Protein AF-A0ABD3P365-F1 (afdb_monomer_lite)

pLDDT: mean 72.59, std 21.14, range [35.41, 97.5]

Organism: NCBI:txid2934178

Radius of gyration: 30.35 Å; chains: 1; bounding box: 89×96×69 Å

Sequence (278 aa):
MTTRKAGIDSLPRRISLLRRFSFRRSDHDISQLTPITDSVVSESEAPAWAPMRVKPRRSTTHRHSDPDVSERAAKISFRRSDPDLSDNSVSFDQHPTRRHSTGAAETSSRVILDTTVIRAAEERKNAFLGSLPQSLISAHNSRDCVAPLKREEIVLGPKLGEGEFSNVFEIESFELHPDIAQDGSLSDKELKQRLHMKNSEKYRSTGKSRYALKHIKEIYHQENSTEMYAQAAGDLAFEAELLGSLVHPNIIKLRGTSYGGANGFSQGPRLVLLPLYP

Secondary structure (DSSP, 8-state):
--------PPPPPPP------------------PPPPP----------------PPPPP-------------------------------------------SHHHHHHHHHHHHHHHHHHHHHHHHHHHHS-HHHHHHHHTPPPPEEE-GGGEEEEEEEEE-SSEEEEEEEEE---THHHHSS-S-HHHHHHHHHHHHTSB-TTT--B-EEEEEE-TTHHHHS-HHHHHHHHHHHHHHHHHHHH---TTSPPP-EEETTGGGGGTTS--EEEEES--

Foldseek 3Di:
DDDDDDDDDDDDDDDDPPDDDDDDDDDDDPDDDDDDDDDDDDDDDDDDDDDDDDDDDDDDDDDDDDDDDDDDDPPPDDDDDDDDDDDDDDDDDDDDDDDPDPDVVVVVVLVVLLVLLLVLQVVLLVVLLVPDDPVLVVLLVVFQDAAADAPVQWAWDDWPDDDDFKTKTFTLAGNDDVVVVVVVPDDPSNVVLSVVCRVPQADPVPRGGFKMKMKTDQCNPVPDDSVVSSVVSNVVSNVLSVLRSDDDQQDKHFRHWHNVRSSVPSVGMTITMTTPGD

Structure (mmCIF, N/CA/C/O backbone):
data_AF-A0ABD3P365-F1
#
_entry.id   AF-A0ABD3P365-F1
#
loop_
_atom_site.group_PDB
_atom_site.id
_atom_site.type_symbol
_atom_site.label_atom_id
_atom_site.label_alt_id
_atom_site.label_comp_id
_atom_site.label_asym_id
_atom_site.label_entity_id
_atom_site.label_seq_id
_atom_site.pdbx_PDB_ins_code
_atom_site.Cartn_x
_atom_site.Cartn_y
_atom_site.Cartn_z
_atom_site.occupancy
_atom_site.B_iso_or_equiv
_atom_site.auth_seq_id
_atom_site.auth_comp_id
_atom_site.auth_asym_id
_atom_site.auth_atom_id
_atom_site.pdbx_PDB_model_num
ATOM 1 N N . MET A 1 1 ? 20.850 58.561 39.117 1.00 43.28 1 MET A N 1
ATOM 2 C CA . MET A 1 1 ? 20.038 59.472 38.275 1.00 43.28 1 MET A CA 1
ATOM 3 C C . MET A 1 1 ? 20.398 59.129 36.834 1.00 43.28 1 MET A C 1
ATOM 5 O O . MET A 1 1 ? 21.571 59.207 36.534 1.00 43.28 1 MET A O 1
ATOM 9 N N . THR A 1 2 ? 19.572 58.595 35.937 1.00 45.62 2 THR A N 1
ATOM 10 C CA . THR A 1 2 ? 18.119 58.659 35.743 1.00 45.62 2 THR A CA 1
ATOM 11 C C . THR A 1 2 ? 17.706 57.444 34.889 1.00 45.62 2 THR A C 1
ATOM 13 O O . THR A 1 2 ? 18.498 56.911 34.121 1.00 45.62 2 THR A O 1
ATOM 16 N N . THR A 1 3 ? 16.474 56.992 35.088 1.00 56.94 3 THR A N 1
ATOM 17 C CA . THR A 1 3 ? 15.773 55.834 34.510 1.00 56.94 3 THR A CA 1
ATOM 18 C C . THR A 1 3 ? 15.475 55.923 33.006 1.00 56.94 3 THR A C 1
ATOM 20 O O . THR A 1 3 ? 15.365 57.028 32.478 1.00 56.94 3 THR A O 1
ATOM 23 N N . ARG A 1 4 ? 15.216 54.756 32.374 1.00 47.50 4 ARG A N 1
ATOM 24 C CA . ARG A 1 4 ? 14.157 54.418 31.370 1.00 47.50 4 ARG A CA 1
ATOM 25 C C . ARG A 1 4 ? 14.626 53.243 30.492 1.00 47.50 4 ARG A C 1
ATOM 27 O O . ARG A 1 4 ? 15.804 53.160 30.202 1.00 47.50 4 ARG A O 1
ATOM 34 N N . LYS A 1 5 ? 13.797 52.355 29.944 1.00 53.25 5 LYS A N 1
ATOM 35 C CA . LYS A 1 5 ? 12.446 51.820 30.204 1.00 53.25 5 LYS A CA 1
ATOM 36 C C . LYS A 1 5 ? 12.307 50.656 29.199 1.00 53.25 5 LYS A C 1
ATOM 38 O O . LYS A 1 5 ? 12.870 50.723 28.113 1.00 53.25 5 LYS A O 1
ATOM 43 N N . ALA A 1 6 ? 11.571 49.621 29.583 1.00 52.69 6 ALA A N 1
ATOM 44 C CA . ALA A 1 6 ? 11.281 48.425 28.798 1.00 52.69 6 ALA A CA 1
ATOM 45 C C . ALA A 1 6 ? 10.514 48.698 27.485 1.00 52.69 6 ALA A C 1
ATOM 47 O O . ALA A 1 6 ? 9.689 49.610 27.433 1.00 52.69 6 ALA A O 1
ATOM 48 N N . GLY A 1 7 ? 10.731 47.838 26.485 1.00 50.97 7 GLY A N 1
ATOM 49 C CA . GLY A 1 7 ? 9.873 47.651 25.313 1.00 50.97 7 GLY A CA 1
ATOM 50 C C . GLY A 1 7 ? 9.691 46.153 25.069 1.00 50.97 7 GLY A C 1
ATOM 51 O O . GLY A 1 7 ? 10.629 45.472 24.670 1.00 50.97 7 GLY A O 1
ATOM 52 N N . ILE A 1 8 ? 8.509 45.647 25.418 1.00 49.94 8 ILE A N 1
ATOM 53 C CA . ILE A 1 8 ? 8.041 44.277 25.198 1.00 49.94 8 ILE A CA 1
ATOM 54 C C . ILE A 1 8 ? 7.188 44.342 23.935 1.00 49.94 8 ILE A C 1
ATOM 56 O O . ILE A 1 8 ? 6.104 44.920 23.988 1.00 49.94 8 ILE A O 1
ATOM 60 N N . ASP A 1 9 ? 7.661 43.762 22.833 1.00 54.41 9 ASP A N 1
ATOM 61 C CA . ASP A 1 9 ? 6.863 43.649 21.614 1.00 54.41 9 ASP A CA 1
ATOM 62 C C . ASP A 1 9 ? 6.115 42.316 21.567 1.00 54.41 9 ASP A C 1
ATOM 64 O O . ASP A 1 9 ? 6.646 41.219 21.744 1.00 54.41 9 ASP A O 1
ATOM 68 N N . SER A 1 10 ? 4.813 42.487 21.387 1.00 50.22 10 SER A N 1
ATOM 69 C CA . SER A 1 10 ? 3.728 41.527 21.449 1.00 50.22 10 SER A CA 1
ATOM 70 C C . SER A 1 10 ? 3.674 40.598 20.236 1.00 50.22 10 SER A C 1
ATOM 72 O O . SER A 1 10 ? 3.640 41.051 19.094 1.00 50.22 10 SER A O 1
ATOM 74 N N . LEU A 1 11 ? 3.532 39.298 20.496 1.00 50.81 11 LEU A N 1
ATOM 75 C CA . LEU A 1 11 ? 3.161 38.290 19.501 1.00 50.81 11 LEU A CA 1
ATOM 76 C C . LEU A 1 11 ? 1.677 38.423 19.088 1.00 50.81 11 LEU A C 1
ATOM 78 O O . LEU A 1 11 ? 0.823 38.652 19.952 1.00 50.81 11 LEU A O 1
ATOM 82 N N . PRO A 1 12 ? 1.324 38.214 17.804 1.00 58.72 12 PRO A N 1
ATOM 83 C CA . PRO A 1 12 ? -0.064 38.238 17.354 1.00 58.72 12 PRO A CA 1
ATOM 84 C C . PRO A 1 12 ? -0.823 36.959 17.742 1.00 58.72 12 PRO A C 1
ATOM 86 O O . PRO A 1 12 ? -0.417 35.832 17.453 1.00 58.72 12 PRO A O 1
ATOM 89 N N . ARG A 1 13 ? -1.986 37.156 18.375 1.00 45.88 13 ARG A N 1
ATOM 90 C CA . ARG A 1 13 ? -2.974 36.119 18.700 1.00 45.88 13 ARG A CA 1
ATOM 91 C C . ARG A 1 13 ? -3.619 35.588 17.415 1.00 45.88 13 ARG A C 1
ATOM 93 O O . ARG A 1 13 ? -4.315 36.327 16.722 1.00 45.88 13 ARG A O 1
ATOM 100 N N . ARG A 1 14 ? -3.441 34.296 17.118 1.00 47.19 14 ARG A N 1
ATOM 101 C CA . ARG A 1 14 ? -4.235 33.583 16.104 1.00 47.19 14 ARG A CA 1
ATOM 102 C C . ARG A 1 14 ? -5.656 33.359 16.626 1.00 47.19 14 ARG A C 1
ATOM 104 O O . ARG A 1 14 ? -5.858 32.714 17.650 1.00 47.19 14 ARG A O 1
ATOM 111 N N . ILE A 1 15 ? -6.623 33.904 15.896 1.00 44.62 15 ILE A N 1
ATOM 112 C CA . ILE A 1 15 ? -8.061 33.717 16.087 1.00 44.62 15 ILE A CA 1
ATOM 113 C C . ILE A 1 15 ? -8.435 32.313 15.590 1.00 44.62 15 ILE A C 1
ATOM 115 O O . ILE A 1 15 ? -8.268 31.998 14.413 1.00 44.62 15 ILE A O 1
ATOM 119 N N . SER A 1 16 ? -8.935 31.467 16.488 1.00 39.62 16 SER A N 1
ATOM 120 C CA . SER A 1 16 ? -9.516 30.161 16.182 1.00 39.62 16 SER A CA 1
ATOM 121 C C . SER A 1 16 ? -10.984 30.321 15.769 1.00 39.62 16 SER A C 1
ATOM 123 O O . SER A 1 16 ? -11.878 30.484 16.596 1.00 39.62 16 SER A O 1
ATOM 125 N N . LEU A 1 17 ? -11.248 30.259 14.463 1.00 40.81 17 LEU A N 1
ATOM 126 C CA . LEU A 1 17 ? -12.602 30.149 13.914 1.00 40.81 17 LEU A CA 1
ATOM 127 C C . LEU A 1 17 ? -13.081 28.692 14.023 1.00 40.81 17 LEU A C 1
ATOM 129 O O . LEU A 1 17 ? -12.956 27.899 13.093 1.00 40.81 17 LEU A O 1
ATOM 133 N N . LEU A 1 18 ? -13.645 28.334 15.180 1.00 39.59 18 LEU A N 1
ATOM 134 C CA . LEU A 1 18 ? -14.461 27.127 15.329 1.00 39.59 18 LEU A CA 1
ATOM 135 C C . LEU A 1 18 ? -15.798 27.340 14.595 1.00 39.59 18 LEU A C 1
ATOM 137 O O . LEU A 1 18 ? -16.732 27.934 15.137 1.00 39.59 18 LEU A O 1
ATOM 141 N N . ARG A 1 19 ? -15.924 26.834 13.364 1.00 41.12 19 ARG A N 1
ATOM 142 C CA . ARG A 1 19 ? -17.243 26.623 12.748 1.00 41.12 19 ARG A CA 1
ATOM 143 C C . ARG A 1 19 ? -17.868 25.365 13.351 1.00 41.12 19 ARG A C 1
ATOM 145 O O . ARG A 1 19 ? -17.483 24.247 13.021 1.00 41.12 19 ARG A O 1
ATOM 152 N N . ARG A 1 20 ? -18.842 25.559 14.245 1.00 38.75 20 ARG A N 1
ATOM 153 C CA . ARG A 1 20 ? -19.781 24.516 14.680 1.00 38.75 20 ARG A CA 1
ATOM 154 C C . ARG A 1 20 ? -20.630 24.093 13.479 1.00 38.75 20 ARG A C 1
ATOM 156 O O . ARG A 1 20 ? -21.474 24.859 13.024 1.00 38.75 20 ARG A O 1
ATOM 163 N N . PHE A 1 21 ? -20.415 22.881 12.981 1.00 35.41 21 PHE A N 1
ATOM 164 C CA . PHE A 1 21 ? -21.368 22.209 12.102 1.00 35.41 21 PHE A CA 1
ATOM 165 C C . PHE A 1 21 ? -22.493 21.630 12.967 1.00 35.41 21 PHE A C 1
ATOM 167 O O . PHE A 1 21 ? -22.317 20.622 13.647 1.00 35.41 21 PHE A O 1
ATOM 174 N N . SER A 1 22 ? -23.647 22.296 12.970 1.00 36.44 22 SER A N 1
ATOM 175 C CA . SER A 1 22 ? -24.890 21.738 13.498 1.00 36.44 22 SER A CA 1
ATOM 176 C C . SER A 1 22 ? -25.501 20.826 12.439 1.00 36.44 22 SER A C 1
ATOM 178 O O . SER A 1 22 ? -26.033 21.291 11.435 1.00 36.44 22 SER A O 1
ATOM 180 N N . PHE A 1 23 ? -25.409 19.518 12.664 1.00 37.41 23 PHE A N 1
ATOM 181 C CA . PHE A 1 23 ? -26.123 18.515 11.883 1.00 37.41 23 PHE A CA 1
ATOM 182 C C . PHE A 1 23 ? -27.610 18.568 12.273 1.00 37.41 23 PHE A C 1
ATOM 184 O O . PHE A 1 23 ? -27.979 18.193 13.387 1.00 37.41 23 PHE A O 1
ATOM 191 N N . ARG A 1 24 ? -28.460 19.094 11.381 1.00 41.53 24 ARG A N 1
ATOM 192 C CA . ARG A 1 24 ? -29.923 19.002 11.494 1.00 41.53 24 ARG A CA 1
ATOM 193 C C . ARG A 1 24 ? -30.319 17.534 11.324 1.00 41.53 24 ARG A C 1
ATOM 195 O O . ARG A 1 24 ? -30.162 16.985 10.239 1.00 41.53 24 ARG A O 1
ATOM 202 N N . ARG A 1 25 ? -30.844 16.916 12.385 1.00 38.25 25 ARG A N 1
ATOM 203 C CA . ARG A 1 25 ? -31.692 15.726 12.261 1.00 38.25 25 ARG A CA 1
ATOM 204 C C . ARG A 1 25 ? -32.997 16.169 11.607 1.00 38.25 25 ARG A C 1
ATOM 206 O O . ARG A 1 25 ? -33.668 17.056 12.122 1.00 38.25 25 ARG A O 1
ATOM 213 N N . SER A 1 26 ? -33.308 15.600 10.453 1.00 44.81 26 SER A N 1
ATOM 214 C CA . SER A 1 26 ? -34.658 15.589 9.909 1.00 44.81 26 SER A CA 1
ATOM 215 C C . SER A 1 26 ? -35.467 14.573 10.707 1.00 44.81 26 SER A C 1
ATOM 217 O O . SER A 1 26 ? -35.213 13.371 10.630 1.00 44.81 26 SER A O 1
ATOM 219 N N . ASP A 1 27 ? -36.406 15.077 11.500 1.00 40.72 27 ASP A N 1
ATOM 220 C CA . ASP A 1 27 ? -37.460 14.279 12.108 1.00 40.72 27 ASP A CA 1
ATOM 221 C C . ASP A 1 27 ? -38.368 13.774 10.979 1.00 40.72 27 ASP A C 1
ATOM 223 O O . ASP A 1 27 ? -39.061 14.550 10.317 1.00 40.72 27 ASP A O 1
ATOM 227 N N . HIS A 1 28 ? -38.305 12.472 10.703 1.00 44.41 28 HIS A N 1
ATOM 228 C CA . HIS A 1 28 ? -39.339 11.797 9.937 1.00 44.41 28 HIS A CA 1
ATOM 229 C C . HIS A 1 28 ? -40.358 11.209 10.901 1.00 44.41 28 HIS A C 1
ATOM 231 O O . HIS A 1 28 ? -40.075 10.317 11.697 1.00 44.41 28 HIS A O 1
ATOM 237 N N . ASP A 1 29 ? -41.536 11.805 10.791 1.00 43.50 29 ASP A N 1
ATOM 238 C CA . ASP A 1 29 ? -42.812 11.449 11.370 1.00 43.50 29 ASP A CA 1
ATOM 239 C C . ASP A 1 29 ? -43.172 10.005 10.972 1.00 43.50 29 ASP A C 1
ATOM 241 O O . ASP A 1 29 ? -43.495 9.722 9.818 1.00 43.50 29 ASP A O 1
ATOM 245 N N . ILE A 1 30 ? -43.052 9.072 11.921 1.00 44.22 30 ILE A N 1
ATOM 246 C CA . ILE A 1 30 ? -43.603 7.714 11.821 1.00 44.22 30 ILE A CA 1
ATOM 247 C C . ILE A 1 30 ? -44.769 7.657 12.804 1.00 44.22 30 ILE A C 1
ATOM 249 O O . ILE A 1 30 ? -44.682 7.103 13.899 1.00 44.22 30 ILE A O 1
ATOM 253 N N . SER A 1 31 ? -45.868 8.292 12.420 1.00 44.16 31 SER A N 1
ATOM 254 C CA . SER A 1 31 ? -47.190 7.924 12.909 1.00 44.16 31 SER A CA 1
ATOM 255 C C . SER A 1 31 ? -47.744 6.834 11.986 1.00 44.16 31 SER A C 1
ATOM 257 O O . SER A 1 31 ? -47.466 6.848 10.791 1.00 44.16 31 SER A O 1
ATOM 259 N N . GLN A 1 32 ? -48.534 5.910 12.547 1.00 48.06 32 GLN A N 1
ATOM 260 C CA . GLN A 1 32 ? -49.176 4.732 11.924 1.00 48.06 32 GLN A CA 1
ATOM 261 C C . GLN A 1 32 ? -48.447 3.387 12.127 1.00 48.06 32 GLN A C 1
ATOM 263 O O . GLN A 1 32 ? -47.983 2.767 11.175 1.00 48.06 32 GLN A O 1
ATOM 268 N N . LEU A 1 33 ? -48.448 2.868 13.362 1.00 42.81 33 LEU A N 1
ATOM 269 C CA . LEU A 1 33 ? -48.494 1.419 13.594 1.00 42.81 33 LEU A CA 1
ATOM 270 C C . LEU A 1 33 ? -49.522 1.103 14.688 1.00 42.81 33 LEU A C 1
ATOM 272 O O . LEU A 1 33 ? -49.491 1.651 15.788 1.00 42.81 33 LEU A O 1
ATOM 276 N N . THR A 1 34 ? -50.470 0.247 14.321 1.00 56.47 34 THR A N 1
ATOM 277 C CA . THR A 1 34 ? -51.584 -0.269 15.123 1.00 56.47 34 THR A CA 1
ATOM 278 C C . THR A 1 34 ? -51.116 -1.199 16.250 1.00 56.47 34 THR A C 1
ATOM 280 O O . THR A 1 34 ? -50.104 -1.882 16.081 1.00 56.47 34 THR A O 1
ATOM 283 N N . PRO A 1 35 ? -51.863 -1.303 17.366 1.00 46.84 35 PRO A N 1
ATOM 284 C CA . PRO A 1 35 ? -51.516 -2.187 18.474 1.00 46.84 35 PRO A CA 1
ATOM 285 C C . PRO A 1 35 ? -51.776 -3.656 18.112 1.00 46.84 35 PRO A C 1
ATOM 287 O O . PRO A 1 35 ? -52.890 -4.029 17.746 1.00 46.84 35 PRO A O 1
ATOM 290 N N . ILE A 1 36 ? -50.739 -4.489 18.228 1.00 50.72 36 ILE A N 1
ATOM 291 C CA . ILE A 1 36 ? -50.856 -5.950 18.201 1.00 50.72 36 ILE A CA 1
ATOM 292 C C . ILE A 1 36 ? -51.118 -6.412 19.634 1.00 50.72 36 ILE A C 1
ATOM 294 O O . ILE A 1 36 ? -50.412 -6.030 20.563 1.00 50.72 36 ILE A O 1
ATOM 298 N N . THR A 1 37 ? -52.178 -7.197 19.781 1.00 52.06 37 THR A N 1
ATOM 299 C CA . THR A 1 37 ? -52.707 -7.762 21.020 1.00 52.06 37 THR A CA 1
ATOM 300 C C . THR A 1 37 ? -51.748 -8.741 21.691 1.00 52.06 37 THR A C 1
ATOM 302 O O . THR A 1 37 ? -51.118 -9.559 21.021 1.00 52.06 37 THR A O 1
ATOM 305 N N . ASP A 1 38 ? -51.734 -8.682 23.022 1.00 39.66 38 ASP A N 1
ATOM 306 C CA . ASP A 1 38 ? -51.033 -9.570 23.943 1.00 39.66 38 ASP A CA 1
ATOM 307 C C . ASP A 1 38 ? -51.357 -11.054 23.725 1.00 39.66 38 ASP A C 1
ATOM 309 O O . ASP A 1 38 ? -52.514 -11.477 23.769 1.00 39.66 38 ASP A O 1
ATOM 313 N N . SER A 1 39 ? -50.310 -11.868 23.602 1.00 48.22 39 SER A N 1
ATOM 314 C CA . SER A 1 39 ? -50.369 -13.301 23.880 1.00 48.22 39 SER A CA 1
ATOM 315 C C . SER A 1 39 ? -49.326 -13.635 24.940 1.00 48.22 39 SER A C 1
ATOM 317 O O . SER A 1 39 ? -48.124 -13.663 24.678 1.00 48.22 39 SER A O 1
ATOM 319 N N . VAL A 1 40 ? -49.838 -13.863 26.146 1.00 54.41 40 VAL A N 1
ATOM 320 C CA . VAL A 1 40 ? -49.153 -14.406 27.317 1.00 54.41 40 VAL A CA 1
ATOM 321 C C . VAL A 1 40 ? -48.516 -15.746 26.946 1.00 54.41 40 VAL A C 1
ATOM 323 O O . VAL A 1 40 ? -49.226 -16.695 26.615 1.00 54.41 40 VAL A O 1
ATOM 326 N N . VAL A 1 41 ? -47.187 -15.831 27.020 1.00 49.91 41 VAL A N 1
ATOM 327 C CA . VAL A 1 41 ? -46.459 -17.105 27.022 1.00 49.91 41 VAL A CA 1
ATOM 328 C C . VAL A 1 41 ? -45.594 -17.165 28.270 1.00 49.91 41 VAL A C 1
ATOM 330 O O . VAL A 1 41 ? -44.8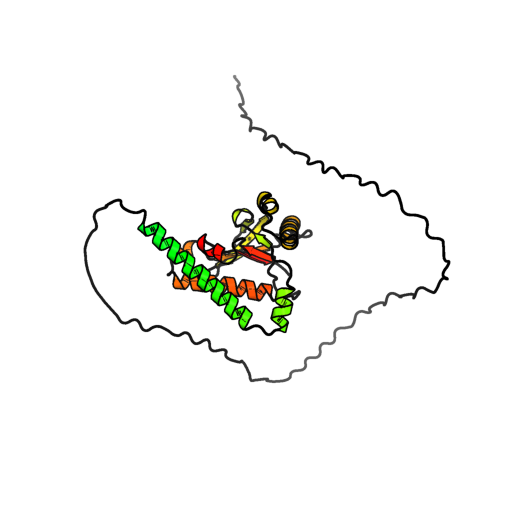52 -16.243 28.599 1.00 49.91 41 VAL A O 1
ATOM 333 N N . SER A 1 42 ? -45.793 -18.275 28.961 1.00 51.25 42 SER A N 1
ATOM 334 C CA . SER A 1 42 ? -45.316 -18.667 30.270 1.00 51.25 42 SER A CA 1
ATOM 335 C C . SER A 1 42 ? -43.798 -18.639 30.438 1.00 51.25 42 SER A C 1
ATOM 337 O O . SER A 1 42 ? -43.037 -18.986 29.536 1.00 51.25 42 SER A O 1
ATOM 339 N N . GLU A 1 43 ? -43.399 -18.278 31.656 1.00 49.78 43 GLU A N 1
ATOM 340 C CA . GLU A 1 43 ? -42.061 -18.416 32.221 1.00 49.78 43 GLU A CA 1
ATOM 341 C C . GLU A 1 43 ? -41.507 -19.840 32.049 1.00 49.78 43 GLU A C 1
ATOM 343 O O . GLU A 1 43 ? -42.147 -20.820 32.430 1.00 49.78 43 GLU A O 1
ATOM 348 N N . SER A 1 44 ? -40.272 -19.947 31.554 1.00 50.22 44 SER A N 1
ATOM 349 C CA . SER A 1 44 ? -39.428 -21.123 31.768 1.00 50.22 44 SER A CA 1
ATOM 350 C C . SER A 1 44 ? -37.986 -20.689 32.049 1.00 50.22 44 SER A C 1
ATOM 352 O O . SER A 1 44 ? -37.266 -20.247 31.157 1.00 50.22 44 SER A O 1
ATOM 354 N N . GLU A 1 45 ? -37.635 -20.777 33.329 1.00 49.31 45 GLU A N 1
ATOM 355 C CA . GLU A 1 45 ? -36.336 -21.138 33.913 1.00 49.31 45 GLU A CA 1
ATOM 356 C C . GLU A 1 45 ? -35.042 -20.652 33.228 1.00 49.31 45 GLU A C 1
ATOM 358 O O . GLU A 1 45 ? -34.576 -21.166 32.212 1.00 49.31 45 GLU A O 1
ATOM 363 N N . ALA A 1 46 ? -34.378 -19.711 33.903 1.00 49.38 46 ALA A N 1
ATOM 364 C CA . ALA A 1 46 ? -32.991 -19.341 33.659 1.00 49.38 46 ALA A CA 1
ATOM 365 C C . ALA A 1 46 ? -32.019 -20.430 34.167 1.00 49.38 46 ALA A C 1
ATOM 367 O O . ALA A 1 46 ? -32.135 -20.852 35.321 1.00 49.38 46 ALA A O 1
ATOM 368 N N . PRO A 1 47 ? -30.991 -20.831 33.395 1.00 53.88 47 PRO A N 1
ATOM 369 C CA . PRO A 1 47 ? -29.919 -21.662 33.921 1.00 53.88 47 PRO A CA 1
ATOM 370 C C . PRO A 1 47 ? -28.890 -20.810 34.680 1.00 53.88 47 PRO A C 1
ATOM 372 O O . PRO A 1 47 ? -28.262 -19.893 34.145 1.00 53.88 47 PRO A O 1
ATOM 375 N N . ALA A 1 48 ? -28.703 -21.159 35.952 1.00 47.31 48 ALA A N 1
ATOM 376 C CA . ALA A 1 48 ? -27.660 -20.646 36.824 1.00 47.31 48 ALA A CA 1
ATOM 377 C C . ALA A 1 48 ? -26.270 -21.069 36.315 1.00 47.31 48 ALA A C 1
ATOM 379 O O . ALA A 1 48 ? -25.858 -22.219 36.461 1.00 47.31 48 ALA A O 1
ATOM 380 N N . TRP A 1 49 ? -25.513 -20.131 35.750 1.00 48.31 49 TRP A N 1
ATOM 381 C CA . TRP A 1 49 ? -24.083 -20.306 35.518 1.00 48.31 49 TRP A CA 1
ATOM 382 C C . TRP A 1 49 ? -23.325 -19.821 36.760 1.00 48.31 49 TRP A C 1
ATOM 384 O O . TRP A 1 49 ? -23.192 -18.631 37.032 1.00 48.31 49 TRP A O 1
ATOM 394 N N . ALA A 1 50 ? -22.859 -20.778 37.560 1.00 53.50 50 ALA A N 1
ATOM 395 C CA . ALA A 1 50 ? -21.968 -20.524 38.683 1.00 53.50 50 ALA A CA 1
ATOM 396 C C . ALA A 1 50 ? -20.553 -20.157 38.183 1.00 53.50 50 ALA A C 1
ATOM 398 O O . ALA A 1 50 ? -20.066 -20.760 37.222 1.00 53.50 50 ALA A O 1
ATOM 399 N N . PRO A 1 51 ? -19.833 -19.231 38.839 1.00 54.69 51 PRO A N 1
ATOM 400 C CA . PRO A 1 51 ? -18.446 -18.942 38.492 1.00 54.69 51 PRO A CA 1
ATOM 401 C C . PRO A 1 51 ? -17.513 -20.064 38.981 1.00 54.69 51 PRO A C 1
ATOM 403 O O . PRO A 1 51 ? -17.323 -20.267 40.183 1.00 54.69 51 PRO A O 1
ATOM 406 N N . MET A 1 52 ? -16.882 -20.785 38.044 1.00 44.12 52 MET A N 1
ATOM 407 C CA . MET A 1 52 ? -15.791 -21.718 38.345 1.00 44.12 52 MET A CA 1
ATOM 408 C C . MET A 1 52 ? -14.589 -20.960 38.926 1.00 44.12 52 MET A C 1
ATOM 410 O O . MET A 1 52 ? -13.913 -20.192 38.243 1.00 44.12 52 MET A O 1
ATOM 414 N N . ARG A 1 53 ? -14.277 -21.232 40.198 1.00 51.47 53 ARG A N 1
ATOM 415 C CA . ARG A 1 53 ? -12.983 -20.907 40.812 1.00 51.47 53 ARG A CA 1
ATOM 416 C C . ARG A 1 53 ? -11.873 -21.700 40.120 1.00 51.47 53 ARG A C 1
ATOM 418 O O . ARG A 1 53 ? -11.724 -22.899 40.351 1.00 51.47 53 ARG A O 1
ATOM 425 N N . VAL A 1 54 ? -11.048 -21.015 39.336 1.00 58.41 54 VAL A N 1
ATOM 426 C CA . VAL A 1 54 ? -9.776 -21.548 38.836 1.00 58.41 54 VAL A CA 1
ATOM 427 C C . VAL A 1 54 ? -8.778 -21.587 39.998 1.00 58.41 54 VAL A C 1
ATOM 429 O O . VAL A 1 54 ? -8.393 -20.551 40.537 1.00 58.41 54 VAL A O 1
ATOM 432 N N . LYS A 1 55 ? -8.375 -22.791 40.422 1.00 60.03 55 LYS A N 1
ATOM 433 C CA . LYS A 1 55 ? -7.244 -22.983 41.345 1.00 60.03 55 LYS A CA 1
ATOM 434 C C . LYS A 1 55 ? -5.919 -22.844 40.575 1.00 60.03 55 LYS A C 1
ATOM 436 O O . LYS A 1 55 ? -5.838 -23.328 39.445 1.00 60.03 55 LYS A O 1
ATOM 441 N N . PRO A 1 56 ? -4.866 -22.259 41.172 1.00 51.84 56 PRO A N 1
ATOM 442 C CA . PRO A 1 56 ? -3.558 -22.157 40.535 1.00 51.84 56 PRO A CA 1
ATOM 443 C C . PRO A 1 56 ? -2.912 -23.544 40.430 1.00 51.84 56 PRO A C 1
ATOM 445 O O . PRO A 1 56 ? -2.741 -24.251 41.427 1.00 51.84 56 PRO A O 1
ATOM 448 N N . ARG A 1 57 ? -2.572 -23.948 39.202 1.00 49.22 57 ARG A N 1
ATOM 449 C CA . ARG A 1 57 ? -1.916 -25.224 38.902 1.00 49.22 57 ARG A CA 1
ATOM 450 C C . ARG A 1 57 ? -0.408 -25.060 39.112 1.00 49.22 57 ARG A C 1
ATOM 452 O O . ARG A 1 57 ? 0.222 -24.213 38.487 1.00 49.22 57 ARG A O 1
ATOM 459 N N . ARG A 1 58 ? 0.145 -25.852 40.036 1.00 49.88 58 ARG A N 1
ATOM 460 C CA . ARG A 1 58 ? 1.575 -25.902 40.372 1.00 49.88 58 ARG A CA 1
ATOM 461 C C . ARG A 1 58 ? 2.414 -26.303 39.156 1.00 49.88 58 ARG A C 1
ATOM 463 O O . ARG A 1 58 ? 2.096 -27.273 38.471 1.00 49.88 58 ARG A O 1
ATOM 470 N N . SER A 1 59 ? 3.508 -25.576 38.956 1.00 49.72 59 SER A N 1
ATOM 471 C CA . SER A 1 59 ? 4.588 -25.870 38.018 1.00 49.72 59 SER A CA 1
ATOM 472 C C . SER A 1 59 ? 5.292 -27.176 38.390 1.00 49.72 59 SER A C 1
ATOM 474 O O . SER A 1 59 ? 5.833 -27.297 39.488 1.00 49.72 59 SER A O 1
ATOM 476 N N . THR A 1 60 ? 5.317 -28.132 37.467 1.00 52.47 60 THR A N 1
ATOM 477 C CA . THR A 1 60 ? 6.201 -29.302 37.520 1.00 52.47 60 THR A CA 1
ATOM 478 C C . THR A 1 60 ? 7.118 -29.244 36.308 1.00 52.47 60 THR A C 1
ATOM 480 O O . THR A 1 60 ? 6.688 -29.347 35.164 1.00 52.47 60 THR A O 1
ATOM 483 N N . THR A 1 61 ? 8.394 -28.997 36.580 1.00 55.12 61 THR A N 1
ATOM 484 C CA . THR A 1 61 ? 9.498 -29.086 35.630 1.00 55.12 61 THR A CA 1
ATOM 485 C C . THR A 1 61 ? 9.845 -30.556 35.427 1.00 55.12 61 THR A C 1
ATOM 487 O O . THR A 1 61 ? 10.431 -31.166 36.319 1.00 55.12 61 THR A O 1
ATOM 490 N N . HIS A 1 62 ? 9.528 -31.116 34.262 1.00 44.03 62 HIS A N 1
ATOM 491 C CA . HIS A 1 62 ? 10.144 -32.355 33.797 1.00 44.03 62 HIS A CA 1
ATOM 492 C C . HIS A 1 62 ? 10.932 -32.066 32.522 1.00 44.03 62 HIS A C 1
ATOM 494 O O . HIS A 1 62 ? 10.370 -31.797 31.464 1.00 44.03 62 HIS A O 1
ATOM 500 N N . ARG A 1 63 ? 12.262 -32.090 32.668 1.00 46.94 63 ARG A N 1
ATOM 501 C CA . ARG A 1 63 ? 13.205 -32.274 31.566 1.00 46.94 63 ARG A CA 1
ATOM 502 C C . ARG A 1 63 ? 12.974 -33.674 31.006 1.00 46.94 63 ARG A C 1
ATOM 504 O O . ARG A 1 63 ? 13.199 -34.643 31.724 1.00 46.94 63 ARG A O 1
ATOM 511 N N . HIS A 1 64 ? 12.584 -33.755 29.744 1.00 45.91 64 HIS A N 1
ATOM 512 C CA . HIS A 1 64 ? 12.837 -34.925 28.920 1.00 45.91 64 HIS A CA 1
ATOM 513 C C . HIS A 1 64 ? 13.652 -34.469 27.717 1.00 45.91 64 HIS A C 1
ATOM 515 O O . HIS A 1 64 ? 13.212 -33.648 26.916 1.00 45.91 64 HIS A O 1
ATOM 521 N N . SER A 1 65 ? 14.889 -34.949 27.694 1.00 58.19 65 SER A N 1
ATOM 522 C CA . SER A 1 65 ? 15.735 -35.016 26.515 1.00 58.19 65 SER A CA 1
ATOM 523 C C . SER A 1 65 ? 15.114 -36.032 25.568 1.00 58.19 65 SER A C 1
ATOM 525 O O . SER A 1 65 ? 14.804 -37.123 26.032 1.00 58.19 65 SER A O 1
ATOM 527 N N . ASP A 1 66 ? 14.968 -35.688 24.293 1.00 43.72 66 ASP A N 1
ATOM 528 C CA . ASP A 1 66 ? 14.845 -36.663 23.211 1.00 43.72 66 ASP A CA 1
ATOM 529 C C . ASP A 1 66 ? 15.268 -36.038 21.869 1.00 43.72 66 ASP A C 1
ATOM 531 O O . ASP A 1 66 ? 15.370 -34.809 21.769 1.00 43.72 66 ASP A O 1
ATOM 535 N N . PRO A 1 67 ? 15.637 -36.880 20.888 1.00 54.56 67 PRO A N 1
ATOM 536 C CA . PRO A 1 67 ? 16.727 -36.602 19.967 1.00 54.56 67 PRO A CA 1
ATOM 537 C C . PRO A 1 67 ? 16.276 -36.097 18.592 1.00 54.56 67 PRO A C 1
ATOM 539 O O . PRO A 1 67 ? 15.139 -36.270 18.166 1.00 54.56 67 PRO A O 1
ATOM 542 N N . ASP A 1 68 ? 17.249 -35.480 17.925 1.00 48.97 68 ASP A N 1
ATOM 543 C CA . ASP A 1 68 ? 17.578 -35.595 16.502 1.00 48.97 68 ASP A CA 1
ATOM 544 C C . ASP A 1 68 ? 16.421 -35.893 15.528 1.00 48.97 68 ASP A C 1
ATOM 546 O O . ASP A 1 68 ? 16.047 -37.040 15.280 1.00 48.97 68 ASP A O 1
ATOM 550 N N . VAL A 1 69 ? 15.903 -34.828 14.910 1.00 44.34 69 VAL A N 1
ATOM 551 C CA . VAL A 1 69 ? 15.121 -34.909 13.672 1.00 44.34 69 VAL A CA 1
ATOM 552 C C . VAL A 1 69 ? 15.844 -34.083 12.621 1.00 44.34 69 VAL A C 1
ATOM 554 O O . VAL A 1 69 ? 15.623 -32.881 12.450 1.00 44.34 69 VAL A O 1
ATOM 557 N N . SER A 1 70 ? 16.741 -34.761 11.915 1.00 48.81 70 SER A N 1
ATOM 558 C CA . SER A 1 70 ? 17.163 -34.371 10.582 1.00 48.81 70 SER A CA 1
ATOM 559 C C . SER A 1 70 ? 15.981 -34.433 9.609 1.00 48.81 70 SER A C 1
ATOM 561 O O . SER A 1 70 ? 15.114 -35.293 9.729 1.00 48.81 70 SER A O 1
ATOM 563 N N . GLU A 1 71 ? 16.075 -33.620 8.556 1.00 44.66 71 GLU A N 1
ATOM 564 C CA . GLU A 1 71 ? 15.450 -33.849 7.246 1.00 44.66 71 GLU A CA 1
ATOM 565 C C . GLU A 1 71 ? 14.030 -33.286 7.013 1.00 44.66 71 GLU A C 1
ATOM 567 O O . GLU A 1 71 ? 13.010 -33.930 7.229 1.00 44.66 71 GLU A O 1
ATOM 572 N N . ARG A 1 72 ? 13.977 -32.072 6.441 1.00 40.59 72 ARG A N 1
ATOM 573 C CA . ARG A 1 72 ? 13.441 -31.777 5.087 1.00 40.59 72 ARG A CA 1
ATOM 574 C C . ARG A 1 72 ? 13.140 -30.282 4.951 1.00 40.59 72 ARG A C 1
ATOM 576 O O . ARG A 1 72 ? 12.002 -29.834 5.035 1.00 40.59 72 ARG A O 1
ATOM 583 N N . ALA A 1 73 ? 14.184 -29.501 4.683 1.00 41.75 73 ALA A N 1
ATOM 584 C CA . ALA A 1 73 ? 14.023 -28.160 4.139 1.00 41.75 73 ALA A CA 1
ATOM 585 C C . ALA A 1 73 ? 13.838 -28.272 2.619 1.00 41.75 73 ALA A C 1
ATOM 587 O O . ALA A 1 73 ? 14.777 -28.599 1.889 1.00 41.75 73 ALA A O 1
ATOM 588 N N . ALA A 1 74 ? 12.623 -28.010 2.141 1.00 40.00 74 ALA A N 1
ATOM 589 C CA . ALA A 1 74 ? 12.364 -27.788 0.727 1.00 40.00 74 ALA A CA 1
ATOM 590 C C . ALA A 1 74 ? 13.089 -26.502 0.292 1.00 40.00 74 ALA A C 1
ATOM 592 O O . ALA A 1 74 ? 12.643 -25.389 0.565 1.00 40.00 74 ALA A O 1
ATOM 593 N N . LYS A 1 75 ? 14.243 -26.659 -0.365 1.00 35.56 75 LYS A N 1
ATOM 594 C CA . LYS A 1 75 ? 14.921 -25.583 -1.094 1.00 35.56 75 LYS A CA 1
ATOM 595 C C . LYS A 1 75 ? 14.065 -25.212 -2.305 1.00 35.56 75 LYS A C 1
ATOM 597 O O . LYS A 1 75 ? 14.131 -25.870 -3.338 1.00 35.56 75 LYS A O 1
ATOM 602 N N . ILE A 1 76 ? 13.281 -24.146 -2.187 1.00 39.31 76 ILE A N 1
ATOM 603 C CA . ILE A 1 76 ? 12.738 -23.436 -3.347 1.00 39.31 76 ILE A CA 1
ATOM 604 C C . ILE A 1 76 ? 13.905 -22.646 -3.948 1.00 39.31 76 ILE A C 1
ATOM 606 O O . ILE A 1 76 ? 14.231 -21.546 -3.507 1.00 39.31 76 ILE A O 1
ATOM 610 N N . SER A 1 77 ? 14.604 -23.248 -4.909 1.00 36.53 77 SER A N 1
ATOM 611 C CA . SER A 1 77 ? 15.634 -22.571 -5.693 1.00 36.53 77 SER A CA 1
ATOM 612 C C . SER A 1 77 ? 14.961 -21.676 -6.733 1.00 36.53 77 SER A C 1
ATOM 614 O O . SER A 1 77 ? 14.463 -22.161 -7.749 1.00 36.53 77 SER A O 1
ATOM 616 N N . PHE A 1 78 ? 14.945 -20.369 -6.481 1.00 42.19 78 PHE A N 1
ATOM 617 C CA . PHE A 1 78 ? 14.570 -19.371 -7.478 1.00 42.19 78 PHE A CA 1
ATOM 618 C C . PHE A 1 78 ? 15.728 -19.237 -8.480 1.00 42.19 78 PHE A C 1
ATOM 620 O O . PHE A 1 78 ? 16.796 -18.730 -8.139 1.00 42.19 78 PHE A O 1
ATOM 627 N N . ARG A 1 79 ? 15.544 -19.744 -9.706 1.00 35.94 79 ARG A N 1
ATOM 628 C CA . ARG A 1 79 ? 16.484 -19.538 -10.818 1.00 35.94 79 ARG A CA 1
ATOM 629 C C . ARG A 1 79 ? 16.459 -18.060 -11.213 1.00 35.94 79 ARG A C 1
ATOM 631 O O . ARG A 1 79 ? 15.507 -17.612 -11.846 1.00 35.94 79 ARG A O 1
ATOM 638 N N . ARG A 1 80 ? 17.508 -17.316 -10.859 1.00 39.97 80 ARG A N 1
ATOM 639 C CA . ARG A 1 80 ? 17.876 -16.084 -11.566 1.00 39.97 80 ARG A CA 1
ATOM 640 C C . ARG A 1 80 ? 18.472 -16.497 -12.910 1.00 39.97 80 ARG A C 1
ATOM 642 O O . ARG A 1 80 ? 19.326 -17.378 -12.952 1.00 39.97 80 ARG A O 1
ATOM 649 N N . SER A 1 81 ? 17.943 -15.938 -13.990 1.00 42.69 81 SER A N 1
ATOM 650 C CA . SER A 1 81 ? 18.549 -16.049 -15.316 1.00 42.69 81 SER A CA 1
ATOM 651 C C . SER A 1 81 ? 19.357 -14.773 -15.505 1.00 42.69 81 SER A C 1
ATOM 653 O O . SER A 1 81 ? 18.761 -13.708 -15.648 1.00 42.69 81 SER A O 1
ATOM 655 N N . ASP A 1 82 ? 20.679 -14.877 -15.414 1.00 42.91 82 ASP A N 1
ATOM 656 C CA . ASP A 1 82 ? 21.589 -13.768 -15.696 1.00 42.91 82 ASP A CA 1
ATOM 657 C C . ASP A 1 82 ? 21.722 -13.621 -17.222 1.00 42.91 82 ASP A C 1
ATOM 659 O O . ASP A 1 82 ? 22.008 -14.615 -17.898 1.00 42.91 82 ASP A O 1
ATOM 663 N N . PRO A 1 83 ? 21.495 -12.430 -17.802 1.00 57.09 83 PRO A N 1
ATOM 664 C CA . PRO A 1 83 ? 21.854 -12.171 -19.184 1.00 57.09 83 PRO A CA 1
ATOM 665 C C . PRO A 1 83 ? 23.343 -11.827 -19.282 1.00 57.09 83 PRO A C 1
ATOM 667 O O . PRO A 1 83 ? 23.834 -10.872 -18.683 1.00 57.09 83 PRO A O 1
ATOM 670 N N . ASP A 1 84 ? 24.027 -12.643 -20.073 1.00 45.91 84 ASP A N 1
ATOM 671 C CA . ASP A 1 84 ? 25.396 -12.483 -20.544 1.00 45.91 84 ASP A CA 1
ATOM 672 C C . ASP A 1 84 ? 25.504 -11.186 -21.369 1.00 45.91 84 ASP A C 1
ATOM 674 O O . ASP A 1 84 ? 24.846 -11.043 -22.404 1.00 45.91 84 ASP A O 1
ATOM 678 N N . LEU A 1 85 ? 26.287 -10.213 -20.895 1.00 46.62 85 LEU A N 1
ATOM 679 C CA . LEU A 1 85 ? 26.595 -8.989 -21.634 1.00 46.62 85 LEU A CA 1
ATOM 680 C C . LEU A 1 85 ? 28.107 -8.860 -21.778 1.00 46.62 85 LEU A C 1
ATOM 682 O O . LEU A 1 85 ? 28.827 -8.486 -20.855 1.00 46.62 85 LEU A O 1
ATOM 686 N N . SER A 1 86 ? 28.547 -9.196 -22.985 1.00 50.53 86 SER A N 1
ATOM 687 C CA . SER A 1 86 ? 29.893 -9.028 -23.503 1.00 50.53 86 SER A CA 1
ATOM 688 C C . SER A 1 86 ? 30.311 -7.559 -23.568 1.00 50.53 86 SER A C 1
ATOM 690 O O . SER A 1 86 ? 29.548 -6.703 -24.024 1.00 50.53 86 SER A O 1
ATOM 692 N N . ASP A 1 87 ? 31.565 -7.340 -23.177 1.00 47.06 87 ASP A N 1
ATOM 693 C CA . ASP A 1 87 ? 32.390 -6.151 -23.366 1.00 47.06 87 ASP A CA 1
ATOM 694 C C . ASP A 1 87 ? 32.136 -5.402 -24.678 1.00 47.06 87 ASP A C 1
ATOM 696 O O . ASP A 1 87 ? 32.186 -5.976 -25.767 1.00 47.06 87 ASP A O 1
ATOM 700 N N . ASN A 1 88 ? 31.996 -4.080 -24.574 1.00 46.12 88 ASN A N 1
ATOM 701 C CA . ASN A 1 88 ? 32.322 -3.190 -25.679 1.00 46.12 88 ASN A CA 1
ATOM 702 C C . ASN A 1 88 ? 32.911 -1.882 -25.141 1.00 46.12 88 ASN A C 1
ATOM 704 O O . ASN A 1 88 ? 32.208 -0.955 -24.738 1.00 46.12 88 ASN A O 1
ATOM 708 N N . SER A 1 89 ? 34.240 -1.825 -25.129 1.00 51.19 89 SER A N 1
ATOM 709 C CA . SER A 1 89 ? 35.020 -0.617 -24.892 1.00 51.19 89 SER A CA 1
ATOM 710 C C . SER A 1 89 ? 34.988 0.276 -26.135 1.00 51.19 89 SER A C 1
ATOM 712 O O . SER A 1 89 ? 35.555 -0.091 -27.165 1.00 51.19 89 SER A O 1
ATOM 714 N N . VAL A 1 90 ? 34.391 1.465 -26.036 1.00 42.75 90 VAL A N 1
ATOM 715 C CA . VAL A 1 90 ? 34.596 2.541 -27.018 1.00 42.75 90 VAL A CA 1
ATOM 716 C C . VAL A 1 90 ? 34.823 3.856 -26.280 1.00 42.75 90 VAL A C 1
ATOM 718 O O . VAL A 1 90 ? 33.940 4.393 -25.618 1.00 42.75 90 VAL A O 1
ATOM 721 N N . SER A 1 91 ? 36.044 4.359 -26.406 1.00 52.97 91 SER A N 1
ATOM 722 C CA . SER A 1 91 ? 36.464 5.712 -26.071 1.00 52.97 91 SER A CA 1
ATOM 723 C C . SER A 1 91 ? 35.997 6.685 -27.156 1.00 52.97 91 SER A C 1
ATOM 725 O O . SER A 1 91 ? 36.297 6.488 -28.333 1.00 52.97 91 SER A O 1
ATOM 727 N N . PHE A 1 92 ? 35.300 7.759 -26.774 1.00 47.53 92 PHE A N 1
ATOM 728 C CA . PHE A 1 92 ? 35.098 8.903 -27.662 1.00 47.53 92 PHE A CA 1
ATOM 729 C C . PHE A 1 92 ? 34.883 10.204 -26.876 1.00 47.53 92 PHE A C 1
ATOM 731 O O . PHE A 1 92 ? 33.848 10.411 -26.245 1.00 47.53 92 PHE A O 1
ATOM 738 N N . ASP A 1 93 ? 35.892 11.072 -26.936 1.00 46.22 93 ASP A N 1
ATOM 739 C CA . ASP A 1 93 ? 35.822 12.488 -26.580 1.00 46.22 93 ASP A CA 1
ATOM 740 C C . ASP A 1 93 ? 34.890 13.225 -27.548 1.00 46.22 93 ASP A C 1
ATOM 742 O O . ASP A 1 93 ? 35.101 13.157 -28.761 1.00 46.22 93 ASP A O 1
ATOM 746 N N . GLN A 1 94 ? 33.924 13.989 -27.019 1.00 45.75 94 GLN A N 1
ATOM 747 C CA . GLN A 1 94 ? 33.475 15.255 -27.613 1.00 45.75 94 GLN A CA 1
ATOM 748 C C . GLN A 1 94 ? 32.508 16.032 -26.700 1.00 45.75 94 GLN A C 1
ATOM 750 O O . GLN A 1 94 ? 31.442 15.559 -26.311 1.00 45.75 94 GLN A O 1
ATOM 755 N N . HIS A 1 95 ? 32.889 17.277 -26.404 1.00 51.94 95 HIS A N 1
ATOM 756 C CA . HIS A 1 95 ? 32.063 18.319 -25.792 1.00 51.94 95 HIS A CA 1
ATOM 757 C C . HIS A 1 95 ? 30.766 18.588 -26.578 1.00 51.94 95 HIS A C 1
ATOM 759 O O . HIS A 1 95 ? 30.844 18.825 -27.785 1.00 51.94 95 HIS A O 1
ATOM 765 N N . PRO A 1 96 ? 29.611 18.771 -25.906 1.00 52.16 96 PRO A N 1
ATOM 766 C CA . PRO A 1 96 ? 28.489 19.480 -26.496 1.00 52.16 96 PRO A CA 1
ATOM 767 C C . PRO A 1 96 ? 28.344 20.891 -25.922 1.00 52.16 96 PRO A C 1
ATOM 769 O O . PRO A 1 96 ? 28.209 21.126 -24.719 1.00 52.16 96 PRO A O 1
ATOM 772 N N . THR A 1 97 ? 28.325 21.847 -26.845 1.00 51.31 97 THR A N 1
ATOM 773 C CA . THR A 1 97 ? 27.832 23.199 -26.621 1.00 51.31 97 THR A CA 1
ATOM 774 C C . THR A 1 97 ? 26.318 23.175 -26.402 1.00 51.31 97 THR A C 1
ATOM 776 O O . THR A 1 97 ? 25.543 22.563 -27.133 1.00 51.31 97 THR A O 1
ATOM 779 N N . ARG A 1 98 ? 25.924 23.883 -25.346 1.00 51.97 98 ARG A N 1
ATOM 780 C CA . ARG A 1 98 ? 24.572 24.161 -24.861 1.00 51.97 98 ARG A CA 1
ATOM 781 C C . ARG A 1 98 ? 23.639 24.657 -25.977 1.00 51.97 98 ARG A C 1
ATOM 783 O O . ARG A 1 98 ? 23.770 25.789 -26.438 1.00 51.97 98 ARG A O 1
ATOM 790 N N . ARG A 1 99 ? 22.643 23.846 -26.349 1.00 43.03 99 ARG A N 1
ATOM 791 C CA . ARG A 1 99 ? 21.436 24.285 -27.072 1.00 43.03 99 ARG A CA 1
ATOM 792 C C . ARG A 1 99 ? 20.194 23.888 -26.276 1.00 43.03 99 ARG A C 1
ATOM 794 O O . ARG A 1 99 ? 19.990 22.724 -25.958 1.00 43.03 99 ARG A O 1
ATOM 801 N N . HIS A 1 100 ? 19.391 24.891 -25.936 1.00 48.84 100 HIS A N 1
ATOM 802 C CA . HIS A 1 100 ? 18.109 24.746 -25.259 1.00 48.84 100 HIS A CA 1
ATOM 803 C C . HIS A 1 100 ? 17.054 24.250 -26.257 1.00 48.84 100 HIS A C 1
ATOM 805 O O . HIS A 1 100 ? 16.484 25.035 -27.009 1.00 48.84 100 HIS A O 1
ATOM 811 N N . SER A 1 101 ? 16.815 22.941 -26.267 1.00 55.31 101 SER A N 1
ATOM 812 C CA . SER A 1 101 ? 15.668 22.310 -26.928 1.00 55.31 101 SER A CA 1
ATOM 813 C C . SER A 1 101 ? 15.283 21.037 -26.166 1.00 55.31 101 SER A C 1
ATOM 815 O O . SER A 1 101 ? 15.491 19.924 -26.639 1.00 55.31 101 SER A O 1
ATOM 817 N N . THR A 1 102 ? 14.775 21.202 -24.945 1.00 51.03 102 THR A N 1
ATOM 818 C CA . THR A 1 102 ? 14.369 20.118 -24.035 1.00 51.03 102 THR A CA 1
ATOM 819 C C . THR A 1 102 ? 12.915 20.347 -23.637 1.00 51.03 102 THR A C 1
ATOM 821 O O . THR A 1 102 ? 12.609 21.201 -22.813 1.00 51.03 102 THR A O 1
ATOM 824 N N . GLY A 1 103 ? 11.994 19.651 -24.296 1.00 52.91 103 GLY A N 1
ATOM 825 C CA . GLY A 1 103 ? 10.572 19.721 -23.956 1.00 52.91 103 GLY A CA 1
ATOM 826 C C . GLY A 1 103 ? 9.816 18.491 -24.436 1.00 52.91 103 GLY A C 1
ATOM 827 O O . GLY A 1 103 ? 9.149 17.839 -23.652 1.00 52.91 103 GLY A O 1
ATOM 828 N N . ALA A 1 104 ? 9.996 18.092 -25.698 1.00 55.38 104 ALA A N 1
ATOM 829 C CA . ALA A 1 104 ? 9.268 16.946 -26.254 1.00 55.38 104 ALA A CA 1
ATOM 830 C C . ALA A 1 104 ? 9.866 15.572 -25.875 1.00 55.38 104 ALA A C 1
ATOM 832 O O . ALA A 1 104 ? 9.128 14.609 -25.677 1.00 55.38 104 ALA A O 1
ATOM 833 N N . ALA A 1 105 ? 11.195 15.467 -25.752 1.00 58.03 105 ALA A N 1
ATOM 834 C CA . ALA A 1 105 ? 11.867 14.196 -25.458 1.00 58.03 105 ALA A CA 1
ATOM 835 C C . ALA A 1 105 ? 11.685 13.742 -23.996 1.00 58.03 105 ALA A C 1
ATOM 837 O O . ALA A 1 105 ? 11.499 12.555 -23.736 1.00 58.03 105 ALA A O 1
ATOM 838 N N . GLU A 1 106 ? 11.671 14.684 -23.047 1.00 59.41 106 GLU A N 1
ATOM 839 C CA . GLU A 1 106 ? 11.485 14.389 -21.619 1.00 59.41 106 GLU A CA 1
ATOM 840 C C . GLU A 1 106 ? 10.059 13.919 -21.313 1.00 59.41 106 GLU A C 1
ATOM 842 O O . GLU A 1 106 ? 9.871 12.977 -20.545 1.00 59.41 106 GLU A O 1
ATOM 847 N N . THR A 1 107 ? 9.047 14.511 -21.960 1.00 62.31 107 THR A N 1
ATOM 848 C CA . THR A 1 107 ? 7.653 14.072 -21.800 1.00 62.31 107 THR A CA 1
ATOM 849 C C . THR A 1 107 ? 7.438 12.668 -22.363 1.00 62.31 107 THR A C 1
ATOM 851 O O . THR A 1 107 ? 6.792 11.851 -21.717 1.00 62.31 107 THR A O 1
ATOM 854 N N . SER A 1 108 ? 8.018 12.356 -23.527 1.00 64.56 108 SER A N 1
ATOM 855 C CA . SER A 1 108 ? 7.886 11.028 -24.144 1.00 64.56 108 SER A CA 1
ATOM 856 C C . SER A 1 108 ? 8.568 9.932 -23.314 1.00 64.56 108 SER A C 1
ATOM 858 O O . SER A 1 108 ? 7.983 8.879 -23.072 1.00 64.56 108 SER A O 1
ATOM 860 N N . SER A 1 109 ? 9.771 10.204 -22.794 1.00 62.50 109 SER A N 1
ATOM 861 C CA . SER A 1 109 ? 10.511 9.256 -21.948 1.00 62.50 109 SER A CA 1
ATOM 862 C C . SER A 1 109 ? 9.771 8.936 -20.640 1.00 62.50 109 SER A C 1
ATOM 864 O O . SER A 1 109 ? 9.652 7.773 -20.254 1.00 62.50 109 SER A O 1
ATOM 866 N N . ARG A 1 110 ? 9.183 9.954 -19.995 1.00 64.88 110 ARG A N 1
ATOM 867 C CA . ARG A 1 110 ? 8.427 9.786 -18.744 1.00 64.88 110 ARG A CA 1
ATOM 868 C C . ARG A 1 110 ? 7.152 8.957 -18.935 1.00 64.88 110 ARG A C 1
ATOM 870 O O . ARG A 1 110 ? 6.883 8.063 -18.146 1.00 64.88 110 ARG A O 1
ATOM 877 N N . VAL A 1 111 ? 6.420 9.182 -20.027 1.00 69.50 111 VAL A N 1
ATOM 878 C CA . VAL A 1 111 ? 5.203 8.412 -20.353 1.00 69.50 111 VAL A CA 1
ATOM 879 C C . VAL A 1 111 ? 5.511 6.927 -20.608 1.00 69.50 111 VAL A C 1
ATOM 881 O O . VAL A 1 111 ? 4.732 6.048 -20.225 1.00 69.50 111 VAL A O 1
ATOM 884 N N . ILE A 1 112 ? 6.654 6.621 -21.231 1.00 68.00 112 ILE A N 1
ATOM 885 C CA . ILE A 1 112 ? 7.078 5.235 -21.485 1.00 68.00 112 ILE A CA 1
ATOM 886 C C . ILE A 1 112 ? 7.447 4.527 -20.172 1.00 68.00 112 ILE A C 1
ATOM 888 O O . ILE A 1 112 ? 7.010 3.394 -19.962 1.00 68.00 112 ILE A O 1
ATOM 892 N N . LEU A 1 113 ? 8.185 5.203 -19.279 1.00 70.69 113 LEU A N 1
ATOM 893 C CA . LEU A 1 113 ? 8.532 4.702 -17.941 1.00 70.69 113 LEU A CA 1
ATOM 894 C C . LEU A 1 113 ? 7.277 4.333 -17.138 1.00 70.69 113 LEU A C 1
ATOM 896 O O . LEU A 1 113 ? 7.181 3.249 -16.566 1.00 70.69 113 LEU A O 1
ATOM 900 N N . ASP A 1 114 ? 6.285 5.216 -17.146 1.00 78.31 114 ASP A N 1
ATOM 901 C CA . ASP A 1 114 ? 5.044 5.033 -16.401 1.00 78.31 114 ASP A CA 1
ATOM 902 C C . ASP A 1 114 ? 4.289 3.773 -16.852 1.00 78.31 114 ASP A C 1
ATOM 904 O O . ASP A 1 114 ? 3.799 2.991 -16.034 1.00 78.31 114 ASP A O 1
ATOM 908 N N . THR A 1 115 ? 4.248 3.530 -18.163 1.00 86.25 115 THR A N 1
ATOM 909 C CA . THR A 1 115 ? 3.485 2.419 -18.746 1.00 86.25 115 THR A CA 1
ATOM 910 C C . THR A 1 115 ? 4.113 1.058 -18.433 1.00 86.25 115 THR A C 1
ATOM 912 O O . THR A 1 115 ? 3.399 0.104 -18.111 1.00 86.25 115 THR A O 1
ATOM 915 N N . THR A 1 116 ? 5.444 0.940 -18.499 1.00 87.62 116 THR A N 1
ATOM 916 C CA . THR A 1 116 ? 6.140 -0.332 -18.231 1.00 87.62 116 THR A CA 1
ATOM 917 C C . THR A 1 116 ? 6.019 -0.745 -16.768 1.00 87.62 116 THR A C 1
ATOM 919 O O . THR A 1 116 ? 5.776 -1.919 -16.480 1.00 87.62 116 THR A O 1
ATOM 922 N N . VAL A 1 117 ? 6.123 0.215 -15.851 1.00 87.19 117 VAL A N 1
ATOM 923 C CA . VAL A 1 117 ? 6.046 -0.013 -14.403 1.00 87.19 117 VAL A CA 1
ATOM 924 C C . VAL A 1 117 ? 4.632 -0.394 -13.977 1.00 87.19 117 VAL A C 1
ATOM 926 O O . VAL A 1 117 ? 4.455 -1.341 -13.205 1.00 87.19 117 VAL A O 1
ATOM 929 N N . ILE A 1 118 ? 3.616 0.308 -14.494 1.00 88.25 118 ILE A N 1
ATOM 930 C CA . ILE A 1 118 ? 2.208 -0.038 -14.255 1.00 88.25 118 ILE A CA 1
ATOM 931 C C . ILE A 1 118 ? 1.947 -1.469 -14.723 1.00 88.25 118 ILE A C 1
ATOM 933 O O . ILE A 1 118 ? 1.451 -2.283 -13.941 1.00 88.25 118 ILE A O 1
ATOM 937 N N . ARG A 1 119 ? 2.359 -1.802 -15.953 1.00 91.38 119 ARG A N 1
ATOM 938 C CA . ARG A 1 119 ? 2.168 -3.139 -16.522 1.00 91.38 119 ARG A CA 1
ATOM 939 C C . ARG A 1 119 ? 2.855 -4.220 -15.689 1.00 91.38 119 ARG A C 1
ATOM 941 O O . ARG A 1 119 ? 2.214 -5.206 -15.348 1.00 91.38 119 ARG A O 1
ATOM 948 N N . ALA A 1 120 ? 4.117 -4.026 -15.303 1.00 88.56 120 ALA A N 1
ATOM 949 C CA . ALA A 1 120 ? 4.844 -4.997 -14.482 1.00 88.56 120 ALA A CA 1
ATOM 950 C C . ALA A 1 120 ? 4.149 -5.248 -13.132 1.00 88.56 120 ALA A C 1
ATOM 952 O O . ALA A 1 120 ? 4.058 -6.389 -12.667 1.00 88.56 120 ALA A O 1
ATOM 953 N N . ALA A 1 121 ? 3.611 -4.193 -12.513 1.00 86.81 121 ALA A N 1
ATOM 954 C CA . ALA A 1 121 ? 2.856 -4.310 -11.273 1.00 86.81 121 ALA A CA 1
ATOM 955 C C . ALA A 1 121 ? 1.533 -5.069 -11.446 1.00 86.81 121 ALA A C 1
ATOM 957 O O . ALA A 1 121 ? 1.178 -5.887 -10.593 1.00 86.81 121 ALA A O 1
ATOM 958 N N . GLU A 1 122 ? 0.805 -4.809 -12.532 1.00 90.50 122 GLU A N 1
ATOM 959 C CA . GLU A 1 122 ? -0.440 -5.509 -12.856 1.00 90.50 122 GLU A CA 1
ATOM 960 C C . GLU A 1 122 ? -0.200 -6.977 -13.205 1.00 90.50 122 GLU A C 1
ATOM 962 O O . GLU A 1 122 ? -0.892 -7.845 -12.678 1.00 90.50 122 GLU A O 1
ATOM 967 N N . GLU A 1 123 ? 0.807 -7.275 -14.022 1.00 91.25 123 GLU A N 1
ATOM 968 C CA . GLU A 1 123 ? 1.182 -8.640 -14.399 1.00 91.25 123 GLU A C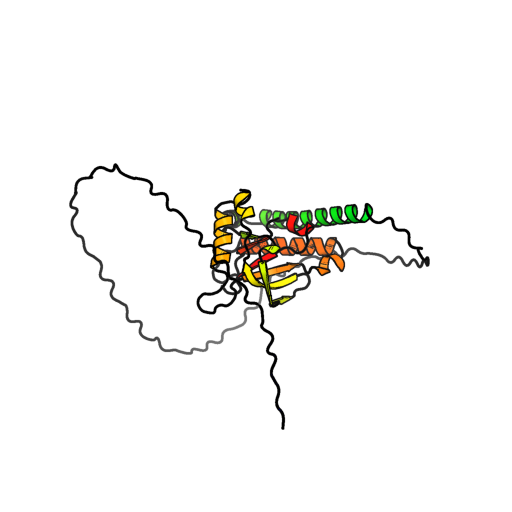A 1
ATOM 969 C C . GLU A 1 123 ? 1.548 -9.475 -13.169 1.00 91.25 123 GLU A C 1
ATOM 971 O O . GLU A 1 123 ? 1.013 -10.569 -12.991 1.00 91.25 123 GLU A O 1
ATOM 976 N N . ARG A 1 124 ? 2.381 -8.944 -12.263 1.00 87.31 124 ARG A N 1
ATOM 977 C CA . ARG A 1 124 ? 2.725 -9.600 -10.986 1.00 87.31 124 ARG A CA 1
ATOM 978 C C . ARG A 1 124 ? 1.500 -9.882 -10.128 1.00 87.31 124 ARG A C 1
ATOM 980 O O . ARG A 1 124 ? 1.360 -10.982 -9.591 1.00 87.31 124 ARG A O 1
ATOM 987 N N . LYS A 1 125 ? 0.616 -8.894 -9.997 1.00 88.56 125 LYS A N 1
ATOM 988 C CA . LYS A 1 125 ? -0.643 -9.035 -9.263 1.00 88.56 125 LYS A CA 1
ATOM 989 C C . LYS A 1 125 ? -1.524 -10.123 -9.881 1.00 88.56 125 LYS A C 1
ATOM 991 O O . LYS A 1 125 ? -2.006 -10.997 -9.164 1.00 88.56 125 LYS A O 1
ATOM 996 N N . ASN A 1 126 ? -1.719 -10.092 -11.194 1.00 89.94 126 ASN A N 1
ATOM 997 C CA . ASN A 1 126 ? -2.576 -11.037 -11.903 1.00 89.94 126 ASN A CA 1
ATOM 998 C C . ASN A 1 126 ? -2.000 -12.458 -11.863 1.00 89.94 126 ASN A C 1
ATOM 1000 O O . ASN A 1 126 ? -2.745 -13.407 -11.633 1.00 89.94 126 ASN A O 1
ATOM 1004 N N . ALA A 1 127 ? -0.680 -12.603 -12.002 1.00 92.06 127 ALA A N 1
ATOM 1005 C CA . ALA A 1 127 ? 0.012 -13.881 -11.864 1.00 92.06 127 ALA A CA 1
ATOM 1006 C C . ALA A 1 127 ? -0.179 -14.478 -10.463 1.00 92.06 127 ALA A C 1
ATOM 1008 O O . ALA A 1 127 ? -0.470 -15.666 -10.337 1.00 92.06 127 ALA A O 1
ATOM 1009 N N . PHE A 1 128 ? -0.084 -13.656 -9.411 1.00 89.06 128 PHE A N 1
ATOM 1010 C CA . PHE A 1 128 ? -0.374 -14.103 -8.050 1.00 89.06 128 PHE A CA 1
ATOM 1011 C C . PHE A 1 128 ? -1.817 -14.582 -7.913 1.00 89.06 128 PHE A C 1
ATOM 1013 O O . PHE A 1 128 ? -2.032 -15.718 -7.501 1.00 89.06 128 PHE A O 1
ATOM 1020 N N . LEU A 1 129 ? -2.795 -13.765 -8.312 1.00 87.31 129 LEU A N 1
ATOM 1021 C CA . LEU A 1 129 ? -4.211 -14.128 -8.217 1.00 87.31 129 LEU A CA 1
ATOM 1022 C C . LEU A 1 129 ? -4.536 -15.405 -9.005 1.00 87.31 129 LEU A C 1
ATOM 1024 O O . LEU A 1 129 ? -5.265 -16.254 -8.502 1.00 87.31 129 LEU A O 1
ATOM 1028 N N . GLY A 1 130 ? -3.948 -15.577 -10.192 1.00 89.81 130 GLY A N 1
ATOM 1029 C CA . GLY A 1 130 ? -4.090 -16.786 -11.008 1.00 89.81 130 GLY A CA 1
ATOM 1030 C C . GLY A 1 130 ? -3.428 -18.030 -10.408 1.00 89.81 130 GLY A C 1
ATOM 1031 O O . GLY A 1 130 ? -3.814 -19.145 -10.745 1.00 89.81 130 GLY A O 1
ATOM 1032 N N . SER A 1 131 ? -2.454 -17.854 -9.510 1.00 91.06 131 SER A N 1
ATOM 1033 C CA . SER A 1 131 ? -1.787 -18.952 -8.799 1.00 91.06 131 SER A CA 1
ATOM 1034 C C . SER A 1 131 ? -2.514 -19.393 -7.523 1.00 91.06 131 SER A C 1
ATOM 1036 O O . SER A 1 131 ? -2.184 -20.439 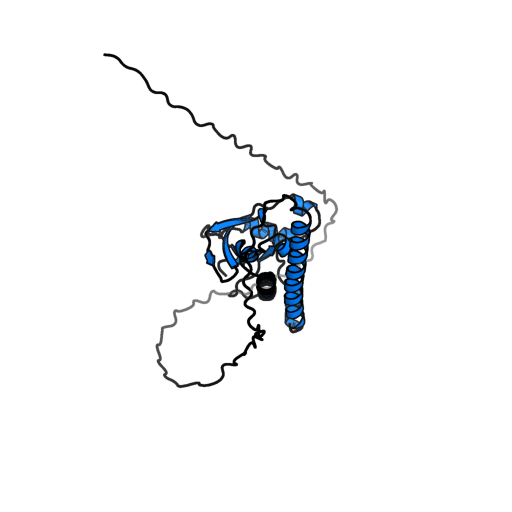-6.960 1.00 91.06 131 SER A O 1
ATOM 1038 N N . LEU A 1 132 ? -3.483 -18.607 -7.038 1.00 85.31 132 LEU A N 1
ATOM 1039 C CA . LEU A 1 132 ? -4.167 -18.898 -5.783 1.00 85.31 132 LEU A CA 1
ATOM 1040 C C . LEU A 1 132 ? -5.168 -20.054 -5.941 1.00 85.31 132 LEU A C 1
ATOM 1042 O O . LEU A 1 132 ? -5.918 -20.102 -6.916 1.00 85.31 132 LEU A O 1
ATOM 1046 N N . PRO A 1 133 ? -5.270 -20.962 -4.952 1.00 88.38 133 PRO A N 1
ATOM 1047 C CA . PRO A 1 133 ? -6.359 -21.926 -4.907 1.00 88.38 133 PRO A CA 1
ATOM 1048 C C . PRO A 1 133 ? -7.706 -21.206 -4.750 1.00 88.38 133 PRO A C 1
ATOM 1050 O O . PRO A 1 133 ? -7.804 -20.167 -4.092 1.00 88.38 133 PRO A O 1
ATOM 1053 N N . GLN A 1 134 ? -8.776 -21.800 -5.286 1.00 86.31 134 GLN A N 1
ATOM 1054 C CA . GLN A 1 134 ? -10.117 -21.197 -5.305 1.00 86.31 134 GLN A CA 1
ATOM 1055 C C . GLN A 1 134 ? -10.642 -20.794 -3.912 1.00 86.31 134 GLN A C 1
ATOM 1057 O O . GLN A 1 134 ? -11.392 -19.823 -3.776 1.00 86.31 134 GLN A O 1
ATOM 1062 N N . SER A 1 135 ? -10.229 -21.513 -2.863 1.00 83.56 135 SER A N 1
ATOM 1063 C CA . SER A 1 135 ? -10.547 -21.182 -1.471 1.00 83.56 135 SER A CA 1
ATOM 1064 C C . SER A 1 135 ? -9.948 -19.840 -1.041 1.00 83.56 135 SER A C 1
ATOM 1066 O O . SER A 1 135 ? -10.644 -19.034 -0.424 1.00 83.56 135 SER A O 1
ATOM 1068 N N . LEU A 1 136 ? -8.697 -19.561 -1.420 1.00 80.31 136 LEU A N 1
ATOM 1069 C CA . LEU A 1 136 ? -8.039 -18.283 -1.147 1.00 80.31 136 LEU A CA 1
ATOM 1070 C C . LEU A 1 136 ? -8.571 -17.161 -2.036 1.00 80.31 136 LEU A C 1
ATOM 1072 O O . LEU A 1 136 ? -8.679 -16.041 -1.556 1.00 80.31 136 LEU A O 1
ATOM 1076 N N . ILE A 1 137 ? -8.981 -17.446 -3.276 1.00 82.88 137 ILE A N 1
ATOM 1077 C CA . ILE A 1 137 ? -9.659 -16.456 -4.134 1.00 82.88 137 ILE A CA 1
ATOM 1078 C C . ILE A 1 137 ? -10.984 -16.016 -3.500 1.00 82.88 137 ILE A C 1
ATOM 1080 O O . ILE A 1 137 ? -11.286 -14.828 -3.427 1.00 82.88 137 ILE A O 1
ATOM 1084 N N . SER A 1 138 ? -11.769 -16.968 -2.994 1.00 81.25 138 SER A N 1
ATOM 1085 C CA . SER A 1 138 ? -13.045 -16.669 -2.332 1.00 81.25 138 SER A CA 1
ATOM 1086 C C . SER A 1 138 ? -12.828 -15.856 -1.052 1.00 81.25 138 SER A C 1
ATOM 1088 O O . SER A 1 138 ? -13.517 -14.860 -0.831 1.00 81.25 138 SER A O 1
ATOM 1090 N N . ALA A 1 139 ? -11.819 -16.227 -0.254 1.00 76.69 139 ALA A N 1
ATOM 1091 C CA . ALA A 1 139 ? -11.414 -15.471 0.928 1.00 76.69 139 ALA A CA 1
ATOM 1092 C C . ALA A 1 139 ? -10.930 -14.054 0.569 1.00 76.69 139 ALA A C 1
ATOM 1094 O O . ALA A 1 139 ? -11.338 -13.087 1.211 1.00 76.69 139 ALA A O 1
ATOM 1095 N N . HIS A 1 140 ? -10.133 -13.917 -0.494 1.00 76.56 140 HIS A N 1
ATOM 1096 C CA . HIS A 1 140 ? -9.642 -12.640 -1.017 1.00 76.56 140 HIS A CA 1
ATOM 1097 C C . HIS A 1 140 ? -10.788 -11.744 -1.493 1.00 76.56 140 HIS A C 1
ATOM 1099 O O . HIS A 1 140 ? -10.826 -10.573 -1.137 1.00 76.56 140 HIS A O 1
ATOM 1105 N N . ASN A 1 141 ? -11.789 -12.287 -2.183 1.00 75.38 141 ASN A N 1
ATOM 1106 C CA . ASN A 1 141 ? -12.980 -11.529 -2.581 1.00 75.38 141 ASN A CA 1
ATOM 1107 C C . ASN A 1 141 ? -13.834 -11.098 -1.380 1.00 75.38 141 ASN A C 1
ATOM 1109 O O . ASN A 1 141 ? -14.497 -10.062 -1.422 1.00 75.38 141 ASN A O 1
ATOM 1113 N N . SER A 1 142 ? -13.806 -11.878 -0.298 1.00 73.56 142 SER A N 1
ATOM 1114 C CA . SER A 1 142 ? -14.460 -11.543 0.970 1.00 73.56 142 SER A CA 1
ATOM 1115 C C . SER A 1 142 ? -13.602 -10.687 1.907 1.00 73.56 142 SER A C 1
ATOM 1117 O O . SER A 1 142 ? -14.017 -10.442 3.041 1.00 73.56 142 SER A O 1
ATOM 1119 N N . ARG A 1 143 ? -12.410 -10.252 1.468 1.00 75.00 143 ARG A N 1
ATOM 1120 C CA . A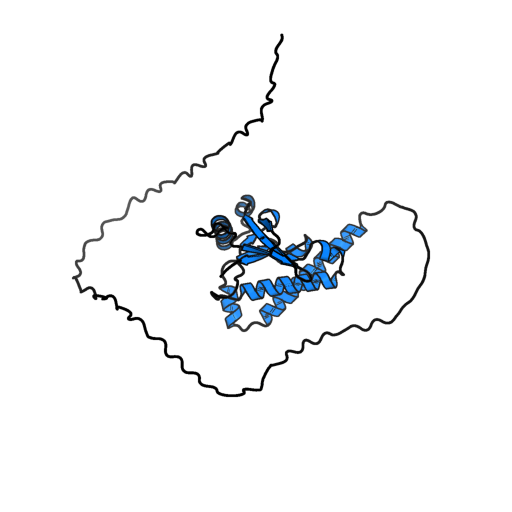RG A 1 143 ? -11.470 -9.528 2.326 1.00 75.00 143 ARG A CA 1
ATOM 1121 C C . ARG A 1 143 ? -12.089 -8.252 2.869 1.00 75.00 143 ARG A C 1
ATOM 1123 O O . ARG A 1 143 ? -12.951 -7.622 2.251 1.00 75.00 143 ARG A O 1
ATOM 1130 N N . ASP A 1 144 ? -11.594 -7.849 4.031 1.00 78.56 144 ASP A N 1
ATOM 1131 C CA . ASP A 1 144 ? -11.909 -6.538 4.565 1.00 78.56 144 ASP A CA 1
ATOM 1132 C C . ASP A 1 144 ? -11.598 -5.460 3.535 1.00 78.56 144 ASP A C 1
ATOM 1134 O O . ASP A 1 144 ? -10.561 -5.482 2.869 1.00 78.56 144 ASP A O 1
ATOM 1138 N N . CYS A 1 145 ? -12.516 -4.506 3.425 1.00 83.19 145 CYS A N 1
ATOM 1139 C CA . CYS A 1 145 ? -12.345 -3.381 2.533 1.00 83.19 145 CYS A CA 1
ATOM 1140 C C . CYS A 1 145 ? -11.022 -2.674 2.851 1.00 83.19 145 CYS A C 1
ATOM 1142 O O . CYS A 1 145 ? -10.777 -2.286 3.994 1.00 83.19 145 CYS A O 1
ATOM 1144 N N . VAL A 1 146 ? -10.178 -2.513 1.837 1.00 91.12 146 VAL A N 1
ATOM 1145 C CA . VAL A 1 146 ? -8.923 -1.767 1.927 1.00 91.12 146 VAL A CA 1
ATOM 1146 C C . VAL A 1 146 ? -9.236 -0.313 1.591 1.00 91.12 146 VAL A C 1
ATOM 1148 O O . VAL A 1 146 ? -9.959 -0.058 0.636 1.00 91.12 146 VAL A O 1
ATOM 1151 N N . ALA A 1 147 ? -8.748 0.643 2.382 1.00 94.00 147 ALA A N 1
ATOM 1152 C CA . ALA A 1 147 ? -8.971 2.062 2.114 1.00 94.00 147 ALA A CA 1
ATOM 1153 C C . ALA A 1 147 ? -8.043 2.573 0.994 1.00 94.00 147 ALA A C 1
ATOM 1155 O O . ALA A 1 147 ? -6.833 2.663 1.225 1.00 94.00 147 ALA A O 1
ATOM 1156 N N . PRO A 1 148 ? -8.563 2.973 -0.178 1.00 93.81 148 PRO A N 1
ATOM 1157 C CA . PRO A 1 148 ? -7.780 3.739 -1.142 1.00 93.81 148 PRO A CA 1
ATOM 1158 C C . PRO A 1 148 ? -7.505 5.133 -0.566 1.00 93.81 148 PRO A C 1
ATOM 1160 O O . PRO A 1 148 ? -8.442 5.795 -0.129 1.00 93.81 148 PRO A O 1
ATOM 1163 N N . LEU A 1 149 ? -6.251 5.591 -0.538 1.00 93.56 149 LEU A N 1
ATOM 1164 C CA . LEU A 1 149 ? -5.822 6.879 0.033 1.00 93.56 149 LEU A CA 1
ATOM 1165 C C . LEU A 1 149 ? -4.862 7.612 -0.909 1.00 93.56 149 LEU A C 1
ATOM 1167 O O . LEU A 1 149 ? -3.976 6.989 -1.504 1.00 93.56 149 LEU A O 1
ATOM 1171 N N . LYS A 1 150 ? -5.030 8.930 -1.057 1.00 92.88 150 LYS A N 1
ATOM 1172 C CA . LYS A 1 150 ? -4.049 9.758 -1.774 1.00 92.88 150 LYS A CA 1
ATOM 1173 C C . LYS A 1 150 ? -2.859 10.060 -0.865 1.00 92.88 150 LYS A C 1
ATOM 1175 O O . LYS A 1 150 ? -2.970 9.996 0.361 1.00 92.88 150 LYS A O 1
ATOM 1180 N N . ARG A 1 151 ? -1.705 10.374 -1.456 1.00 91.75 151 ARG A N 1
ATOM 1181 C CA . ARG A 1 151 ? -0.475 10.614 -0.689 1.00 91.75 151 ARG A CA 1
ATOM 1182 C C . ARG A 1 151 ? -0.602 11.843 0.203 1.00 91.75 151 ARG A C 1
ATOM 1184 O O . ARG A 1 151 ? -0.088 11.820 1.320 1.00 91.75 151 ARG A O 1
ATOM 1191 N N . GLU A 1 152 ? -1.294 12.865 -0.278 1.00 93.44 152 GLU A N 1
ATOM 1192 C CA . GLU A 1 152 ? -1.486 14.158 0.382 1.00 93.44 152 GLU A CA 1
ATOM 1193 C C . GLU A 1 152 ? -2.376 14.040 1.626 1.00 93.44 152 GLU A C 1
ATOM 1195 O O . GLU A 1 152 ? -2.288 14.862 2.525 1.00 93.44 152 GLU A O 1
ATOM 1200 N N . GLU A 1 153 ? -3.180 12.977 1.720 1.00 94.75 153 GLU A N 1
ATOM 1201 C CA . GLU A 1 153 ? -4.075 12.725 2.857 1.00 94.75 153 GLU A CA 1
ATOM 1202 C C . GLU A 1 153 ? -3.361 12.094 4.059 1.00 94.75 153 GLU A C 1
ATOM 1204 O O . GLU A 1 153 ? -3.989 11.842 5.089 1.00 94.75 153 GLU A O 1
ATOM 1209 N N . ILE A 1 154 ? -2.075 11.761 3.920 1.00 95.50 154 ILE A N 1
ATOM 1210 C CA . ILE A 1 154 ? -1.312 10.992 4.904 1.00 95.50 154 ILE A CA 1
ATOM 1211 C C . ILE A 1 154 ? -0.178 11.858 5.448 1.00 95.50 154 ILE A C 1
ATOM 1213 O O . ILE A 1 154 ? 0.790 12.164 4.742 1.00 95.50 154 ILE A O 1
ATOM 1217 N N . VAL A 1 155 ? -0.260 12.182 6.737 1.00 95.75 155 VAL A N 1
ATOM 1218 C CA . VAL A 1 155 ? 0.810 12.877 7.454 1.00 95.75 155 VAL A CA 1
ATOM 1219 C C . VAL A 1 155 ? 1.806 11.838 7.958 1.00 95.75 155 VAL A C 1
ATOM 1221 O O . VAL A 1 155 ? 1.466 10.961 8.756 1.00 95.75 155 VAL A O 1
ATOM 1224 N N . LEU A 1 156 ? 3.036 11.907 7.446 1.00 95.56 156 LEU A N 1
ATOM 1225 C CA . LEU A 1 156 ? 4.110 10.998 7.836 1.00 95.56 156 LEU A CA 1
ATOM 1226 C C . LEU A 1 156 ? 4.816 11.477 9.096 1.00 95.56 156 LEU A C 1
ATOM 1228 O O . LEU A 1 156 ? 5.127 12.657 9.222 1.00 95.56 156 LEU A O 1
ATOM 1232 N N . GLY A 1 157 ? 5.126 10.521 9.962 1.00 95.94 157 GLY A N 1
ATOM 1233 C CA . GLY A 1 157 ? 5.997 10.693 11.112 1.00 95.94 157 GLY A CA 1
ATOM 1234 C C . GLY A 1 157 ? 7.406 10.152 10.868 1.00 95.94 157 GLY A C 1
ATOM 1235 O O . GLY A 1 157 ? 7.890 10.134 9.730 1.00 95.94 157 GLY A O 1
ATOM 1236 N N . PRO A 1 158 ? 8.088 9.690 11.931 1.00 96.44 158 PRO A N 1
ATOM 1237 C CA . PRO A 1 158 ? 9.448 9.174 11.840 1.00 96.44 158 PRO A CA 1
ATOM 1238 C C . PRO A 1 158 ? 9.596 7.971 10.899 1.00 96.44 158 PRO A C 1
ATOM 1240 O O . PRO A 1 158 ? 8.692 7.145 10.745 1.00 96.44 158 PRO A O 1
ATOM 1243 N N . LYS A 1 159 ? 10.787 7.827 10.303 1.00 97.19 159 LYS A N 1
ATOM 1244 C CA . LYS A 1 159 ? 11.165 6.619 9.558 1.00 97.19 159 LYS A CA 1
ATOM 1245 C C . LYS A 1 159 ? 11.331 5.456 10.539 1.00 97.19 159 LYS A C 1
ATOM 1247 O O . LYS A 1 159 ? 12.127 5.537 11.469 1.00 97.19 159 LYS A O 1
ATOM 1252 N N . LEU A 1 160 ? 10.599 4.375 10.302 1.00 96.81 160 LEU A N 1
ATOM 1253 C CA . LEU A 1 160 ? 10.618 3.154 11.110 1.00 96.81 160 LEU A CA 1
ATOM 1254 C C . LEU A 1 160 ? 11.595 2.116 10.568 1.00 96.81 160 LEU A C 1
ATOM 1256 O O . LEU A 1 160 ? 12.097 1.283 11.316 1.00 96.81 160 LEU A O 1
ATOM 1260 N N . GLY A 1 161 ? 11.850 2.151 9.262 1.00 97.25 161 GLY A N 1
ATOM 1261 C CA . GLY A 1 161 ? 12.731 1.198 8.615 1.00 97.25 161 GLY A CA 1
ATOM 1262 C C . GLY A 1 161 ? 13.061 1.581 7.185 1.00 97.25 161 GLY A C 1
ATOM 1263 O O . GLY A 1 161 ? 12.413 2.423 6.561 1.00 97.25 161 GLY A O 1
ATOM 1264 N N . GLU A 1 162 ? 14.090 0.931 6.673 1.00 97.50 162 GLU A N 1
ATOM 1265 C CA . GLU A 1 162 ? 14.572 1.085 5.313 1.00 97.50 162 GLU A CA 1
ATOM 1266 C C . GLU A 1 162 ? 14.917 -0.297 4.764 1.00 97.50 162 GLU A C 1
ATOM 1268 O O . GLU A 1 162 ? 15.532 -1.113 5.448 1.00 97.50 162 GLU A O 1
ATOM 1273 N N . GLY A 1 163 ? 14.463 -0.565 3.547 1.00 96.19 163 GLY A N 1
ATOM 1274 C CA . GLY A 1 163 ? 14.821 -1.742 2.770 1.00 96.19 163 GLY A CA 1
ATOM 1275 C C . GLY A 1 163 ? 15.641 -1.351 1.547 1.00 96.19 163 GLY A C 1
ATOM 1276 O O . GLY A 1 163 ? 16.005 -0.189 1.370 1.00 96.19 163 GLY A O 1
ATOM 1277 N N . GLU A 1 164 ? 15.891 -2.322 0.675 1.00 95.62 164 GLU A N 1
ATOM 1278 C CA . GLU A 1 164 ? 16.638 -2.122 -0.571 1.00 95.62 164 GLU A CA 1
ATOM 1279 C C . GLU A 1 164 ? 16.001 -1.023 -1.438 1.00 95.62 164 GLU A C 1
ATOM 1281 O O . GLU A 1 164 ? 16.606 0.024 -1.666 1.00 95.62 164 GLU A O 1
ATOM 1286 N N . PHE A 1 165 ? 14.730 -1.203 -1.811 1.00 95.44 165 PHE A N 1
ATOM 1287 C CA . PHE A 1 165 ? 13.995 -0.271 -2.671 1.00 95.44 165 PHE A CA 1
ATOM 1288 C C . PHE A 1 165 ? 12.903 0.525 -1.950 1.00 95.44 165 PHE A C 1
ATOM 1290 O O . PHE A 1 165 ? 12.282 1.392 -2.557 1.00 95.44 165 PHE A O 1
ATOM 1297 N N . SER A 1 166 ? 12.636 0.257 -0.668 1.00 96.50 166 SER A N 1
ATOM 1298 C CA . SER A 1 166 ? 11.501 0.852 0.053 1.00 96.50 166 SER A CA 1
ATOM 1299 C C . SER A 1 166 ? 11.894 1.535 1.356 1.00 96.50 166 SER A C 1
ATOM 1301 O O . SER A 1 166 ? 12.814 1.086 2.032 1.00 96.50 166 SER A O 1
ATOM 1303 N N . ASN A 1 167 ? 11.123 2.535 1.765 1.00 96.44 167 ASN A N 1
ATOM 1304 C CA . ASN A 1 167 ? 11.132 3.087 3.115 1.00 96.44 167 ASN A CA 1
ATOM 1305 C C . ASN A 1 167 ? 9.834 2.731 3.845 1.00 96.44 167 ASN A C 1
ATOM 1307 O O . ASN A 1 167 ? 8.790 2.551 3.213 1.00 96.44 167 ASN A O 1
ATOM 1311 N N . VAL A 1 168 ? 9.902 2.663 5.175 1.00 97.25 168 VAL A N 1
ATOM 1312 C CA . VAL A 1 168 ? 8.743 2.497 6.058 1.00 97.25 168 VAL A CA 1
ATOM 1313 C C . VAL A 1 168 ? 8.685 3.665 7.033 1.00 97.25 168 VAL A C 1
ATOM 1315 O O . VAL A 1 168 ? 9.662 3.932 7.731 1.00 97.25 168 VAL A O 1
ATOM 1318 N N . PHE A 1 169 ? 7.541 4.336 7.111 1.00 96.81 169 PHE A N 1
ATOM 1319 C CA . PHE A 1 169 ? 7.306 5.487 7.983 1.00 96.81 169 PHE A CA 1
ATOM 1320 C C . PHE A 1 169 ? 6.135 5.242 8.926 1.00 96.81 169 PHE A C 1
ATOM 1322 O O . PHE A 1 169 ? 5.205 4.512 8.588 1.00 96.81 169 PHE A O 1
ATOM 1329 N N . GLU A 1 170 ? 6.163 5.867 10.095 1.00 96.31 170 GLU A N 1
ATOM 1330 C CA . GLU A 1 170 ? 4.988 6.000 10.954 1.00 96.31 170 GLU A CA 1
ATOM 1331 C C . GLU A 1 170 ? 3.969 6.940 10.299 1.00 96.31 170 GLU A C 1
ATOM 1333 O O . GLU A 1 170 ? 4.342 7.857 9.567 1.00 96.31 170 GLU A O 1
ATOM 1338 N N . ILE A 1 171 ? 2.680 6.731 10.559 1.00 96.19 171 ILE A N 1
ATOM 1339 C CA . ILE A 1 171 ? 1.630 7.669 10.144 1.00 96.19 171 ILE A CA 1
ATOM 1340 C C . ILE A 1 171 ? 1.136 8.421 11.360 1.00 96.19 171 ILE A C 1
ATOM 1342 O O . ILE A 1 171 ? 0.562 7.823 12.265 1.00 96.19 171 ILE A O 1
ATOM 1346 N N . GLU A 1 172 ? 1.321 9.731 11.385 1.00 95.00 172 GLU A N 1
ATOM 1347 C CA . GLU A 1 172 ? 0.911 10.536 12.533 1.00 95.00 172 GLU A CA 1
ATOM 1348 C C . GLU A 1 172 ? -0.592 10.787 12.546 1.00 95.00 172 GLU A C 1
ATOM 1350 O O . GLU A 1 172 ? -1.215 10.704 13.612 1.00 95.00 172 GLU A O 1
ATOM 1355 N N . SER A 1 173 ? -1.160 11.083 11.374 1.00 96.06 173 SER A N 1
ATOM 1356 C CA . SER A 1 173 ? -2.580 11.384 11.209 1.00 96.06 173 SER A CA 1
ATOM 1357 C C . SER A 1 173 ? -3.058 11.277 9.755 1.00 96.06 173 SER A C 1
ATOM 1359 O O . SER A 1 173 ? -2.261 11.151 8.816 1.00 96.06 173 SER A O 1
ATOM 1361 N N . PHE A 1 174 ? -4.384 11.332 9.575 1.00 96.31 174 PHE A N 1
ATOM 1362 C CA . PHE A 1 174 ? -5.028 11.393 8.257 1.00 96.31 174 PHE A CA 1
ATOM 1363 C C . PHE A 1 174 ? -5.798 12.700 8.028 1.00 96.31 174 PHE A C 1
ATOM 1365 O O . PHE A 1 174 ? -6.779 13.010 8.716 1.00 96.31 174 PHE A O 1
ATOM 1372 N N . GLU A 1 175 ? -5.448 13.403 6.956 1.00 96.25 175 GLU A N 1
ATOM 1373 C CA . GLU A 1 175 ? -6.115 14.613 6.474 1.00 96.25 175 GLU A CA 1
ATOM 1374 C C . GLU A 1 175 ? -6.994 14.283 5.264 1.00 96.25 175 GLU A C 1
ATOM 1376 O O . GLU A 1 175 ? -6.706 14.652 4.137 1.00 96.25 175 GLU A O 1
ATOM 1381 N N . LEU A 1 176 ? -8.074 13.525 5.487 1.00 95.00 176 LEU A N 1
ATOM 1382 C CA . LEU A 1 176 ? -8.956 13.096 4.390 1.00 95.00 176 LEU A CA 1
ATOM 1383 C C . LEU A 1 176 ? -9.621 14.280 3.672 1.00 95.00 176 LEU A C 1
ATOM 1385 O O . LEU A 1 176 ? -10.249 15.121 4.325 1.00 95.00 176 LEU A O 1
ATOM 1389 N N . HIS A 1 177 ? -9.569 14.272 2.340 1.00 92.69 177 HIS A N 1
ATOM 1390 C CA . HIS A 1 177 ? -10.210 15.274 1.493 1.00 92.69 177 HIS A CA 1
ATOM 1391 C C . HIS A 1 177 ? -11.710 14.961 1.341 1.00 92.69 177 HIS A C 1
ATOM 1393 O O . HIS A 1 177 ? -12.067 13.830 0.990 1.00 92.69 177 HIS A O 1
ATOM 1399 N N . PRO A 1 178 ? -12.610 15.935 1.572 1.00 87.62 178 PRO A N 1
ATOM 1400 C CA . PRO A 1 178 ? -14.053 15.725 1.445 1.00 87.62 178 PRO A CA 1
ATOM 1401 C C . PRO A 1 178 ? -14.490 15.500 -0.008 1.00 87.62 178 PRO A C 1
ATOM 1403 O O . PRO A 1 178 ? -15.461 14.786 -0.244 1.00 87.62 178 PRO A O 1
ATOM 1406 N N . ASP A 1 179 ? -13.752 16.051 -0.971 1.00 88.19 179 ASP A N 1
ATOM 1407 C CA . ASP A 1 179 ? -14.113 16.034 -2.392 1.00 88.19 179 ASP A CA 1
ATOM 1408 C C . ASP A 1 179 ? -14.122 14.612 -2.971 1.00 88.19 179 ASP A C 1
ATOM 1410 O O . ASP A 1 179 ? -14.957 14.281 -3.805 1.00 88.19 179 ASP A O 1
ATOM 1414 N N . ILE A 1 180 ? -13.257 13.728 -2.460 1.00 83.75 180 ILE A N 1
ATOM 1415 C CA . ILE A 1 180 ? -13.202 12.321 -2.893 1.00 83.75 180 ILE A CA 1
ATOM 1416 C C . ILE A 1 180 ? -14.499 11.583 -2.529 1.00 83.75 180 ILE A C 1
ATOM 1418 O O . ILE A 1 180 ? -14.928 10.687 -3.247 1.00 83.75 180 ILE A O 1
ATOM 1422 N N . ALA A 1 181 ? -15.154 11.963 -1.429 1.00 78.38 181 ALA A N 1
ATOM 1423 C CA . ALA A 1 181 ? -16.437 11.374 -1.058 1.00 78.38 181 ALA A CA 1
ATOM 1424 C C . ALA A 1 181 ? -17.592 11.875 -1.945 1.00 78.38 181 ALA A C 1
ATOM 1426 O O . ALA A 1 181 ? -18.612 11.202 -2.044 1.00 78.38 181 ALA A O 1
ATOM 1427 N N . GLN A 1 182 ? -17.446 13.048 -2.569 1.00 80.06 182 GLN A N 1
ATOM 1428 C CA . GLN A 1 182 ? -18.479 13.664 -3.409 1.00 80.06 182 GLN A CA 1
ATOM 1429 C C . GLN A 1 182 ? -18.409 13.202 -4.865 1.00 80.06 182 GLN A C 1
ATOM 1431 O O . GLN A 1 182 ? -19.435 13.154 -5.534 1.00 80.06 182 GLN A O 1
ATOM 1436 N N . ASP A 1 183 ? -17.219 12.824 -5.330 1.00 85.38 183 ASP A N 1
ATOM 1437 C CA . ASP A 1 183 ? -16.967 12.324 -6.687 1.00 85.38 183 ASP A CA 1
ATOM 1438 C C . ASP A 1 183 ? -17.657 10.972 -6.976 1.00 85.38 183 ASP A C 1
ATOM 1440 O O . ASP A 1 183 ? -17.757 10.543 -8.119 1.00 85.38 183 ASP A O 1
ATOM 1444 N N . GLY A 1 184 ? -18.151 10.273 -5.944 1.00 85.00 184 GLY A N 1
ATOM 1445 C CA . GLY A 1 184 ? -18.855 8.992 -6.099 1.00 85.00 184 GLY A CA 1
ATOM 1446 C C . GLY A 1 184 ? -17.970 7.847 -6.607 1.00 85.00 184 GLY A C 1
ATOM 1447 O O . GLY A 1 184 ? -18.466 6.756 -6.880 1.00 85.00 184 GLY A O 1
ATOM 1448 N N . SER A 1 185 ? -16.662 8.078 -6.715 1.00 89.25 185 SER A N 1
ATOM 1449 C CA . SER A 1 185 ? -15.668 7.114 -7.188 1.00 89.25 185 SER A CA 1
ATOM 1450 C C . SER A 1 185 ? -15.352 6.020 -6.167 1.00 89.25 185 SER A C 1
ATOM 1452 O O . SER A 1 185 ? -14.847 4.964 -6.542 1.00 89.25 185 SER A O 1
ATOM 1454 N N . LEU A 1 186 ? -15.670 6.246 -4.889 1.00 91.56 186 LEU A N 1
ATOM 1455 C CA . LEU A 1 186 ? -15.487 5.276 -3.814 1.00 91.56 186 LEU A CA 1
ATOM 1456 C C . LEU A 1 186 ? -16.803 4.618 -3.415 1.00 91.56 186 LEU A C 1
ATOM 1458 O O . LEU A 1 186 ? -17.827 5.278 -3.241 1.00 91.56 186 LEU A O 1
ATOM 1462 N N . SER A 1 187 ? -16.746 3.315 -3.159 1.00 92.81 187 SER A N 1
ATOM 1463 C CA . SER A 1 187 ? -17.849 2.591 -2.536 1.00 92.81 187 SER A CA 1
ATOM 1464 C C . SER A 1 187 ? -18.055 3.019 -1.076 1.00 92.81 187 SER A C 1
ATOM 1466 O O . SER A 1 187 ? -17.119 3.404 -0.368 1.00 92.81 187 SER A O 1
ATOM 1468 N N . ASP A 1 188 ? -19.275 2.845 -0.561 1.00 91.88 188 ASP A N 1
ATOM 1469 C CA . ASP A 1 188 ? -19.593 3.109 0.851 1.00 91.88 188 ASP A CA 1
ATOM 1470 C C . ASP A 1 188 ? -18.680 2.352 1.823 1.00 91.88 188 ASP A C 1
ATOM 1472 O O . ASP A 1 188 ? -18.376 2.834 2.918 1.00 91.88 188 ASP A O 1
ATOM 1476 N N . LYS A 1 189 ? -18.249 1.141 1.445 1.00 92.12 189 LYS A N 1
ATOM 1477 C CA . LYS A 1 189 ? -17.335 0.325 2.252 1.00 92.12 189 LYS A CA 1
ATOM 1478 C C . LYS A 1 189 ? -15.953 0.974 2.337 1.00 92.12 189 LYS A C 1
ATOM 1480 O O . LYS A 1 189 ? -15.401 1.061 3.435 1.00 92.12 189 LYS A O 1
ATOM 1485 N N . GLU A 1 190 ? -15.431 1.480 1.222 1.00 93.12 190 GLU A N 1
ATOM 1486 C CA . GLU A 1 190 ? -14.137 2.171 1.169 1.00 93.12 190 GLU A CA 1
ATOM 1487 C C . GLU A 1 190 ? -14.178 3.478 1.954 1.00 93.12 190 GLU A C 1
ATOM 1489 O O . GLU A 1 190 ? -13.274 3.754 2.747 1.00 93.12 190 GLU A O 1
ATOM 1494 N N . LEU A 1 191 ? -15.258 4.249 1.814 1.00 93.44 191 LEU A N 1
ATOM 1495 C CA . LEU A 1 191 ? -15.443 5.486 2.567 1.00 93.44 191 LEU A CA 1
ATOM 1496 C C . LEU A 1 191 ? -15.515 5.222 4.077 1.00 93.44 191 LEU A C 1
ATOM 1498 O O . LEU A 1 191 ? -14.837 5.894 4.861 1.00 93.44 191 LEU A O 1
ATOM 1502 N N . LYS A 1 192 ? -16.280 4.206 4.497 1.00 93.56 192 LYS A N 1
ATOM 1503 C CA . LYS A 1 192 ? -16.343 3.777 5.904 1.00 93.56 192 LYS A CA 1
ATOM 1504 C C . LYS A 1 192 ? -14.974 3.350 6.422 1.00 93.56 192 LYS A C 1
ATOM 1506 O O . LYS A 1 192 ? -14.616 3.733 7.535 1.00 93.56 192 LYS A O 1
ATOM 1511 N N . GLN A 1 193 ? -14.196 2.613 5.630 1.00 93.75 193 GLN A N 1
ATOM 1512 C CA . GLN A 1 193 ? -12.851 2.198 6.025 1.00 93.75 193 GLN A CA 1
ATOM 1513 C C . GLN A 1 193 ? -11.906 3.398 6.179 1.00 93.75 193 GLN A C 1
ATOM 1515 O O . GLN A 1 193 ? -11.188 3.481 7.177 1.00 93.75 193 GLN A O 1
ATOM 1520 N N . ARG A 1 194 ? -11.940 4.360 5.250 1.00 94.44 194 ARG A N 1
ATOM 1521 C CA . ARG A 1 194 ? -11.157 5.606 5.339 1.00 94.44 194 ARG A CA 1
ATOM 1522 C C . ARG A 1 194 ? -11.487 6.377 6.619 1.00 94.44 194 ARG A C 1
ATOM 1524 O O . ARG A 1 194 ? -10.587 6.725 7.384 1.00 94.44 194 ARG A O 1
ATOM 1531 N N . LEU A 1 195 ? -12.775 6.580 6.902 1.00 95.19 195 LEU A N 1
ATOM 1532 C CA . LEU A 1 195 ? -13.231 7.244 8.129 1.00 95.19 195 LEU A CA 1
ATOM 1533 C C . LEU A 1 195 ? -12.841 6.463 9.387 1.00 95.19 195 LEU A C 1
ATOM 1535 O O . LEU A 1 195 ? -12.438 7.063 10.383 1.00 95.19 195 LEU A O 1
ATOM 1539 N N . HIS A 1 196 ? -12.928 5.133 9.348 1.00 94.56 196 HIS A N 1
ATOM 1540 C CA . HIS A 1 196 ? -12.499 4.287 10.455 1.00 94.56 196 HIS A CA 1
ATOM 1541 C C . HIS A 1 196 ? -11.013 4.479 10.760 1.00 94.56 196 HIS A C 1
ATOM 1543 O O . HIS A 1 196 ? -10.671 4.669 11.926 1.00 94.56 196 HIS A O 1
ATOM 1549 N N . MET A 1 197 ? -10.152 4.475 9.737 1.00 94.56 197 MET A N 1
ATOM 1550 C CA . MET A 1 197 ? -8.713 4.701 9.901 1.00 94.56 197 MET A CA 1
ATOM 1551 C C . MET A 1 197 ? -8.416 6.080 10.489 1.00 94.56 197 MET A C 1
ATOM 1553 O O . MET A 1 197 ? -7.667 6.158 11.458 1.00 94.56 197 MET A O 1
ATOM 1557 N N . LYS A 1 198 ? -9.071 7.140 9.997 1.00 95.19 198 LYS A N 1
ATOM 1558 C CA . LYS A 1 198 ? -8.947 8.496 10.562 1.00 95.19 198 LYS A CA 1
ATOM 1559 C C . LYS A 1 198 ? -9.351 8.550 12.036 1.00 95.19 198 LYS A C 1
ATOM 1561 O O . LYS A 1 198 ? -8.609 9.040 12.875 1.00 95.19 198 LYS A O 1
ATOM 1566 N N . ASN A 1 199 ? -10.508 7.989 12.378 1.00 94.75 199 ASN A N 1
ATOM 1567 C CA . ASN A 1 199 ? -11.018 7.993 13.756 1.00 94.75 199 ASN A CA 1
ATOM 1568 C C . ASN A 1 199 ? -10.234 7.064 14.697 1.00 94.75 199 ASN A C 1
ATOM 1570 O O . ASN A 1 199 ? -10.436 7.087 15.913 1.00 94.75 199 ASN A O 1
ATOM 1574 N N . SER A 1 200 ? -9.375 6.220 14.131 1.00 92.62 200 SER A N 1
ATOM 1575 C CA . SER A 1 200 ? -8.640 5.171 14.822 1.00 92.62 200 SER A CA 1
ATOM 1576 C C . SER A 1 200 ? -7.142 5.253 14.534 1.00 92.62 200 SER A C 1
ATOM 1578 O O . SER A 1 200 ? -6.474 4.226 14.565 1.00 92.62 200 SER A O 1
ATOM 1580 N N . GLU A 1 201 ? -6.611 6.445 14.253 1.00 90.69 201 GLU A N 1
ATOM 1581 C CA . GLU A 1 201 ? -5.197 6.661 13.911 1.00 90.69 201 GLU A CA 1
ATOM 1582 C C . GLU A 1 201 ? -4.236 6.327 15.057 1.00 90.69 201 GLU A C 1
ATOM 1584 O O . GLU A 1 201 ? -3.107 5.902 14.817 1.00 90.69 201 GLU A O 1
ATOM 1589 N N . LYS A 1 202 ? -4.702 6.444 16.307 1.00 91.31 202 LYS A N 1
ATOM 1590 C CA . LYS A 1 202 ? -3.911 6.215 17.522 1.00 91.31 202 LYS A CA 1
ATOM 1591 C C . LYS A 1 202 ? -4.544 5.176 18.439 1.00 91.31 202 LYS A C 1
ATOM 1593 O O . LYS A 1 202 ? -5.769 5.032 18.511 1.00 91.31 202 LYS A O 1
ATOM 1598 N N . TYR A 1 203 ? -3.711 4.431 19.160 1.00 87.12 203 TYR A N 1
ATOM 1599 C CA . TYR A 1 203 ? -4.181 3.537 20.219 1.00 87.12 203 TYR A CA 1
ATOM 1600 C C . TYR A 1 203 ? -4.729 4.368 21.375 1.00 87.12 203 TYR A C 1
ATOM 1602 O O . TYR A 1 203 ? -4.018 5.204 21.923 1.00 87.12 203 TYR A O 1
ATOM 1610 N N . ARG A 1 204 ? -5.973 4.109 21.797 1.00 88.88 204 ARG A N 1
ATOM 1611 C CA . ARG A 1 204 ? -6.602 4.855 22.905 1.00 88.88 204 ARG A CA 1
ATOM 1612 C C . ARG A 1 204 ? -5.808 4.774 24.210 1.00 88.88 204 ARG A C 1
ATOM 1614 O O . ARG A 1 204 ? -5.823 5.722 24.980 1.00 88.88 204 ARG A O 1
ATOM 1621 N N . SER A 1 205 ? -5.135 3.650 24.455 1.00 89.38 205 SER A N 1
ATOM 1622 C CA . SER A 1 205 ? -4.386 3.400 25.688 1.00 89.38 205 SER A CA 1
ATOM 1623 C C . SER A 1 205 ? -3.011 4.065 25.719 1.00 89.38 205 SER A C 1
ATOM 1625 O O . SER A 1 205 ? -2.573 4.485 26.783 1.00 89.38 205 SER A O 1
ATOM 1627 N N . THR A 1 206 ? -2.316 4.148 24.581 1.00 90.75 206 THR A N 1
ATOM 1628 C CA . THR A 1 206 ? -0.913 4.601 24.530 1.00 90.75 206 THR A CA 1
ATOM 1629 C C . THR A 1 206 ? -0.720 5.918 23.789 1.00 90.75 206 THR A C 1
ATOM 1631 O O . THR A 1 206 ? 0.353 6.505 23.875 1.00 90.75 206 THR A O 1
ATOM 1634 N N . GLY A 1 207 ? -1.714 6.362 23.015 1.00 90.12 207 GLY A N 1
ATOM 1635 C CA . GLY A 1 207 ? -1.608 7.516 22.121 1.00 90.12 207 GLY A CA 1
ATOM 1636 C C . GLY A 1 207 ? -0.657 7.317 20.935 1.00 90.12 207 GLY A C 1
ATOM 1637 O O . GLY A 1 207 ? -0.495 8.241 20.142 1.00 90.12 207 GLY A O 1
ATOM 1638 N N . LYS A 1 208 ? -0.037 6.138 20.793 1.00 87.31 208 LYS A N 1
ATOM 1639 C CA . LYS A 1 208 ? 0.897 5.831 19.702 1.00 87.31 208 LYS A CA 1
ATOM 1640 C C . LYS A 1 208 ? 0.160 5.647 18.383 1.00 87.31 208 LYS A C 1
ATOM 1642 O O . LYS A 1 208 ? -0.989 5.187 18.401 1.00 87.31 208 LYS A O 1
ATOM 1647 N N . SER A 1 209 ? 0.829 5.945 17.267 1.00 88.06 209 SER A N 1
ATOM 1648 C CA . SER A 1 209 ? 0.290 5.637 15.945 1.00 88.06 209 SER A CA 1
ATOM 1649 C C . SER A 1 209 ? -0.055 4.156 15.824 1.00 88.06 209 SER A C 1
ATOM 1651 O O . SER A 1 209 ? 0.585 3.278 16.414 1.00 88.06 209 SER A O 1
ATOM 1653 N N . ARG A 1 210 ? -1.111 3.880 15.066 1.00 91.81 210 ARG A N 1
ATOM 1654 C CA . ARG A 1 210 ? -1.557 2.526 14.749 1.00 91.81 210 ARG A CA 1
ATOM 1655 C C . ARG A 1 210 ? -1.034 2.031 13.422 1.00 91.81 210 ARG A C 1
ATOM 1657 O O . ARG A 1 210 ? -1.125 0.827 13.198 1.00 91.81 210 ARG A O 1
ATOM 1664 N N . TYR A 1 211 ? -0.505 2.904 12.573 1.00 96.38 211 TYR A N 1
ATOM 1665 C CA . TYR A 1 211 ? -0.251 2.585 11.178 1.00 96.38 211 TYR A CA 1
ATOM 1666 C C . TYR A 1 211 ? 1.170 2.948 10.746 1.00 96.38 211 TYR A C 1
ATOM 1668 O O . TYR A 1 211 ? 1.770 3.916 11.205 1.00 96.38 211 TYR A O 1
ATOM 1676 N N . ALA A 1 212 ? 1.673 2.151 9.817 1.00 96.62 212 ALA A N 1
ATOM 1677 C CA . ALA A 1 212 ? 2.909 2.322 9.092 1.00 96.62 212 ALA A CA 1
ATOM 1678 C C . ALA A 1 212 ? 2.603 2.440 7.603 1.00 96.62 212 ALA A C 1
ATOM 1680 O O . ALA A 1 212 ? 1.661 1.823 7.093 1.00 96.62 212 ALA A O 1
ATOM 1681 N N . LEU A 1 213 ? 3.443 3.187 6.904 1.00 96.19 213 LEU A N 1
ATOM 1682 C CA . LEU A 1 213 ? 3.401 3.348 5.468 1.00 96.19 213 LEU A CA 1
ATOM 1683 C C . LEU A 1 213 ? 4.687 2.825 4.846 1.00 96.19 213 LEU A C 1
ATOM 1685 O O . LEU A 1 213 ? 5.752 3.382 5.092 1.00 96.19 213 LEU A O 1
ATOM 1689 N N . LYS A 1 214 ? 4.579 1.797 4.004 1.00 96.81 214 LYS A N 1
ATOM 1690 C CA . LYS A 1 214 ? 5.681 1.306 3.172 1.00 96.81 214 LYS A CA 1
ATOM 1691 C C . LYS A 1 214 ? 5.550 1.864 1.759 1.00 96.81 214 LYS A C 1
ATOM 1693 O O . LYS A 1 214 ? 4.470 1.780 1.173 1.00 96.81 214 LYS A O 1
ATOM 1698 N N . HIS A 1 215 ? 6.633 2.415 1.215 1.00 94.81 215 HIS A N 1
ATOM 1699 C CA . HIS A 1 215 ? 6.665 2.905 -0.162 1.00 94.81 215 HIS A CA 1
ATOM 1700 C C . HIS A 1 215 ? 8.035 2.798 -0.817 1.00 94.81 215 HIS A C 1
ATOM 1702 O O . HIS A 1 215 ? 9.046 2.738 -0.123 1.00 94.81 215 HIS A O 1
ATOM 1708 N N . ILE A 1 216 ? 8.079 2.799 -2.153 1.00 94.62 216 ILE A N 1
ATOM 1709 C CA . ILE A 1 216 ? 9.344 2.811 -2.906 1.00 94.62 216 ILE A CA 1
ATOM 1710 C C . ILE A 1 216 ? 10.085 4.129 -2.644 1.00 94.62 216 ILE A C 1
ATOM 1712 O O . ILE A 1 216 ? 9.452 5.182 -2.557 1.00 94.62 216 ILE A O 1
ATOM 1716 N N . LYS A 1 217 ? 11.411 4.096 -2.480 1.00 94.00 217 LYS A N 1
ATOM 1717 C CA . LYS A 1 217 ? 12.207 5.316 -2.272 1.00 94.00 217 LYS A CA 1
ATOM 1718 C C . LYS A 1 217 ? 12.041 6.237 -3.477 1.00 94.00 217 LYS A C 1
ATOM 1720 O O . LYS A 1 217 ? 12.078 5.782 -4.616 1.00 94.00 217 LYS A O 1
ATOM 1725 N N . GLU A 1 218 ? 11.891 7.533 -3.224 1.00 89.94 218 GLU A N 1
ATOM 1726 C CA . GLU A 1 218 ? 11.737 8.514 -4.298 1.00 89.94 218 GLU A CA 1
ATOM 1727 C C . GLU A 1 218 ? 12.954 8.505 -5.224 1.00 89.94 218 GLU A C 1
ATOM 1729 O O . GLU A 1 218 ? 12.790 8.373 -6.422 1.00 89.94 218 GLU A O 1
ATOM 1734 N N . ILE A 1 219 ? 14.168 8.478 -4.680 1.00 90.44 219 ILE A N 1
ATOM 1735 C CA . ILE A 1 219 ? 15.406 8.398 -5.470 1.00 90.44 219 ILE A CA 1
ATOM 1736 C C . ILE A 1 219 ? 15.567 7.090 -6.262 1.00 90.44 219 ILE A C 1
ATOM 1738 O O . ILE A 1 219 ? 16.354 7.042 -7.200 1.00 90.44 219 ILE A O 1
ATOM 1742 N N . TYR A 1 220 ? 14.806 6.030 -5.954 1.00 92.12 220 TYR A N 1
ATOM 1743 C CA . TYR A 1 220 ? 15.034 4.716 -6.564 1.00 92.12 220 TYR A CA 1
ATOM 1744 C C . TYR A 1 220 ? 14.825 4.730 -8.081 1.00 92.12 220 TYR A C 1
ATOM 1746 O O . TYR A 1 220 ? 15.602 4.109 -8.796 1.00 92.12 220 TYR A O 1
ATOM 1754 N N . HIS 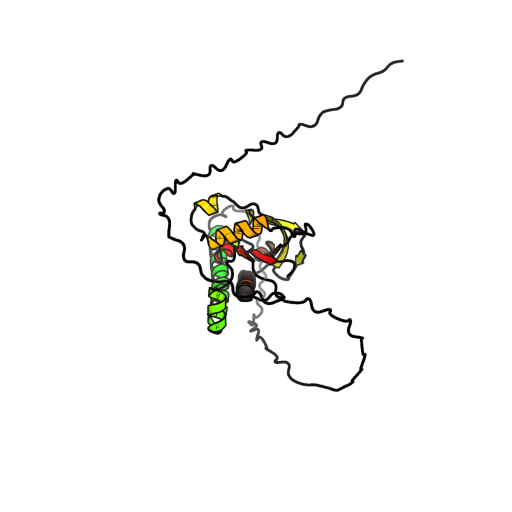A 1 221 ? 13.824 5.468 -8.577 1.00 86.06 221 HIS A N 1
ATOM 1755 C CA . HIS A 1 221 ? 13.578 5.604 -10.020 1.00 86.06 221 HIS A CA 1
ATOM 1756 C C . HIS A 1 221 ? 14.609 6.494 -10.731 1.00 86.06 221 HIS A C 1
ATOM 1758 O O . HIS A 1 221 ? 14.698 6.458 -11.952 1.00 86.06 221 HIS A O 1
ATOM 1764 N N . GLN A 1 222 ? 15.348 7.318 -9.982 1.00 87.94 222 GLN A N 1
ATOM 1765 C CA . GLN A 1 222 ? 16.377 8.212 -10.519 1.00 87.94 222 GLN A CA 1
ATOM 1766 C C . GLN A 1 222 ? 17.729 7.500 -10.592 1.00 87.94 222 GLN A C 1
ATOM 1768 O O . GLN A 1 222 ? 18.493 7.713 -11.527 1.00 87.94 222 GLN A O 1
ATOM 1773 N N . GLU A 1 223 ? 18.012 6.653 -9.602 1.00 93.00 223 GLU A N 1
ATOM 1774 C CA . GLU A 1 223 ? 19.301 5.977 -9.437 1.00 93.00 223 GLU A CA 1
ATOM 1775 C C . GLU A 1 223 ? 19.359 4.586 -10.084 1.00 93.00 223 GLU A C 1
ATOM 1777 O O . GLU A 1 223 ? 20.445 4.033 -10.232 1.00 93.00 223 GLU A O 1
ATOM 1782 N N . ASN A 1 224 ? 18.219 4.001 -10.464 1.00 93.38 224 ASN A N 1
ATOM 1783 C CA . ASN A 1 224 ? 18.151 2.646 -11.017 1.00 93.38 224 ASN A CA 1
ATOM 1784 C C . ASN A 1 224 ? 17.478 2.627 -12.388 1.00 93.38 224 ASN A C 1
ATOM 1786 O O . ASN A 1 224 ? 16.778 3.561 -12.778 1.00 93.38 224 ASN A O 1
ATOM 1790 N N . SER A 1 225 ? 17.672 1.525 -13.116 1.00 92.94 225 SER A N 1
ATOM 1791 C CA . SER A 1 225 ? 17.029 1.339 -14.413 1.00 92.94 225 SER A CA 1
ATOM 1792 C C . SER A 1 225 ? 15.507 1.209 -14.288 1.00 92.94 225 SER A C 1
ATOM 1794 O O . SER A 1 225 ? 14.956 0.877 -13.231 1.00 92.94 225 SER A O 1
ATOM 1796 N N . THR A 1 226 ? 14.823 1.426 -15.412 1.00 89.69 226 THR A N 1
ATOM 1797 C CA . THR A 1 226 ? 13.366 1.266 -15.524 1.00 89.69 226 THR A CA 1
ATOM 1798 C C . THR A 1 226 ? 12.926 -0.135 -15.104 1.00 89.69 226 THR A C 1
ATOM 1800 O O . THR A 1 226 ? 11.923 -0.293 -14.414 1.00 89.69 226 THR A O 1
ATOM 1803 N N . GLU A 1 227 ? 13.698 -1.153 -15.475 1.00 91.56 227 GLU A N 1
ATOM 1804 C CA . GLU A 1 227 ? 13.430 -2.560 -15.182 1.00 91.56 227 GLU A CA 1
ATOM 1805 C C . GLU A 1 227 ? 13.517 -2.839 -13.681 1.00 91.56 227 GLU A C 1
ATOM 1807 O O . GLU A 1 227 ? 12.640 -3.502 -13.130 1.00 91.56 227 GLU A O 1
ATOM 1812 N N . MET A 1 228 ? 14.522 -2.278 -13.000 1.00 93.06 228 MET A N 1
ATOM 1813 C CA . MET A 1 228 ? 14.678 -2.405 -11.548 1.00 93.06 228 MET A CA 1
ATOM 1814 C C . MET A 1 228 ? 13.531 -1.717 -10.802 1.00 93.06 228 MET A C 1
ATOM 1816 O O . MET A 1 228 ? 12.971 -2.284 -9.860 1.00 93.06 228 MET A O 1
ATOM 1820 N N . TYR A 1 229 ? 13.123 -0.521 -11.238 1.00 91.94 229 TYR A N 1
ATOM 1821 C CA . TYR A 1 229 ? 11.968 0.168 -10.654 1.00 91.94 229 TYR A CA 1
ATOM 1822 C C . TYR A 1 229 ? 10.656 -0.590 -10.917 1.00 91.94 229 TYR A C 1
ATOM 1824 O O . TYR A 1 229 ? 9.851 -0.758 -10.000 1.00 91.94 229 TYR A O 1
ATOM 1832 N N . ALA A 1 230 ? 10.465 -1.121 -12.128 1.00 91.06 230 ALA A N 1
ATOM 1833 C CA . ALA A 1 230 ? 9.323 -1.961 -12.484 1.00 91.06 230 ALA A CA 1
ATOM 1834 C C . ALA A 1 230 ? 9.278 -3.258 -11.659 1.00 91.06 230 ALA A C 1
ATOM 1836 O O . ALA A 1 230 ? 8.208 -3.668 -11.202 1.00 91.06 230 ALA A O 1
ATOM 1837 N N . GLN A 1 231 ? 10.432 -3.875 -11.399 1.00 93.44 231 GLN A N 1
ATOM 1838 C CA . GLN A 1 231 ? 10.538 -5.036 -10.522 1.00 93.44 231 GLN A CA 1
ATOM 1839 C C . GLN A 1 231 ? 10.155 -4.685 -9.080 1.00 93.44 231 GLN A C 1
ATOM 1841 O O . GLN A 1 231 ? 9.291 -5.353 -8.512 1.00 93.44 231 GLN A O 1
ATOM 1846 N N . ALA A 1 232 ? 10.716 -3.611 -8.516 1.00 94.00 232 ALA A N 1
ATOM 1847 C CA . ALA A 1 232 ? 10.389 -3.130 -7.171 1.00 94.00 232 ALA A CA 1
ATOM 1848 C C . ALA A 1 232 ? 8.892 -2.789 -7.021 1.00 94.00 232 ALA A C 1
ATOM 1850 O O . ALA A 1 232 ? 8.257 -3.101 -6.009 1.00 94.00 232 ALA A O 1
ATOM 1851 N N . ALA A 1 233 ? 8.303 -2.187 -8.055 1.00 91.75 233 ALA A N 1
ATOM 1852 C CA . ALA A 1 233 ? 6.873 -1.929 -8.166 1.00 91.75 233 ALA A CA 1
ATOM 1853 C C . ALA A 1 233 ? 6.041 -3.219 -8.163 1.00 91.75 233 ALA A C 1
ATOM 1855 O O . ALA A 1 233 ? 5.050 -3.321 -7.431 1.00 91.75 233 ALA A O 1
ATOM 1856 N N . GLY A 1 234 ? 6.468 -4.217 -8.933 1.00 91.12 234 GLY A N 1
ATOM 1857 C CA . GLY A 1 234 ? 5.885 -5.554 -8.947 1.00 91.12 234 GLY A CA 1
ATOM 1858 C C . GLY A 1 234 ? 5.983 -6.281 -7.606 1.00 91.12 234 GLY A C 1
ATOM 1859 O O . GLY A 1 234 ? 5.006 -6.899 -7.179 1.00 91.12 234 GLY A O 1
ATOM 1860 N N . ASP A 1 235 ? 7.121 -6.181 -6.917 1.00 93.69 235 ASP A N 1
ATOM 1861 C CA . ASP A 1 235 ? 7.340 -6.729 -5.571 1.00 93.69 235 ASP A CA 1
ATOM 1862 C C . ASP A 1 235 ? 6.395 -6.100 -4.547 1.00 93.69 235 ASP A C 1
ATOM 1864 O O . ASP A 1 235 ? 5.701 -6.819 -3.825 1.00 93.69 235 ASP A O 1
ATOM 1868 N N . LEU A 1 236 ? 6.293 -4.770 -4.527 1.00 93.62 236 LEU A N 1
ATOM 1869 C CA . LEU A 1 236 ? 5.418 -4.071 -3.586 1.00 93.62 236 LEU A CA 1
ATOM 1870 C C . LEU A 1 236 ? 3.929 -4.343 -3.862 1.00 93.62 236 LEU A C 1
ATOM 1872 O O . LEU A 1 236 ? 3.140 -4.496 -2.927 1.00 93.62 236 LEU A O 1
ATOM 1876 N N . ALA A 1 237 ? 3.530 -4.420 -5.136 1.00 90.50 237 ALA A N 1
ATOM 1877 C CA . ALA A 1 237 ? 2.161 -4.767 -5.518 1.00 90.50 237 ALA A CA 1
ATOM 1878 C C . ALA A 1 237 ? 1.805 -6.207 -5.116 1.00 90.50 237 ALA A C 1
ATOM 1880 O O . ALA A 1 237 ? 0.725 -6.445 -4.575 1.00 90.50 237 ALA A O 1
ATOM 1881 N N . PHE A 1 238 ? 2.726 -7.147 -5.335 1.00 90.31 238 PHE A N 1
ATOM 1882 C CA . PHE A 1 238 ? 2.582 -8.532 -4.897 1.00 90.31 238 PHE A CA 1
ATOM 1883 C C . PHE A 1 238 ? 2.438 -8.633 -3.374 1.00 90.31 238 PHE A C 1
ATOM 1885 O O . PHE A 1 238 ? 1.519 -9.290 -2.890 1.00 90.31 238 PHE A O 1
ATOM 1892 N N . GLU A 1 239 ? 3.296 -7.947 -2.615 1.00 93.12 239 GLU A N 1
ATOM 1893 C CA . GLU A 1 239 ? 3.240 -7.923 -1.149 1.00 93.12 239 GLU A CA 1
ATOM 1894 C C . GLU A 1 239 ? 1.890 -7.397 -0.641 1.00 93.12 239 GLU A C 1
ATOM 1896 O O . GLU A 1 239 ? 1.304 -7.982 0.271 1.00 93.12 239 GLU A O 1
ATOM 1901 N N . ALA A 1 240 ? 1.354 -6.338 -1.258 1.00 91.94 240 ALA A N 1
ATOM 1902 C CA . ALA A 1 240 ? 0.036 -5.814 -0.912 1.00 91.94 240 ALA A CA 1
ATOM 1903 C C . ALA A 1 240 ? -1.080 -6.844 -1.158 1.00 91.94 240 ALA A C 1
ATOM 1905 O O . ALA A 1 240 ? -1.952 -7.017 -0.307 1.00 91.94 240 ALA A O 1
ATOM 1906 N N . GLU A 1 241 ? -1.061 -7.565 -2.279 1.00 89.50 241 GLU A N 1
ATOM 1907 C CA . GLU A 1 241 ? -2.076 -8.592 -2.547 1.00 89.50 241 GLU A CA 1
ATOM 1908 C C . GLU A 1 241 ? -1.935 -9.809 -1.631 1.00 89.50 241 GLU A C 1
ATOM 1910 O O . GLU A 1 241 ? -2.945 -10.313 -1.132 1.00 89.50 241 GLU A O 1
ATOM 1915 N N . LEU A 1 242 ? -0.701 -10.229 -1.336 1.00 89.44 242 LEU A N 1
ATOM 1916 C CA . LEU A 1 242 ? -0.429 -11.277 -0.360 1.00 89.44 242 LEU A CA 1
ATOM 1917 C C . LEU A 1 242 ? -1.006 -10.892 1.005 1.00 89.44 242 LEU A C 1
ATOM 1919 O O . LEU A 1 242 ? -1.843 -11.617 1.534 1.00 89.44 242 LEU A O 1
ATOM 1923 N N . LEU A 1 243 ? -0.646 -9.726 1.548 1.00 91.06 243 LEU A N 1
ATOM 1924 C CA . LEU A 1 243 ? -1.152 -9.258 2.845 1.00 91.06 243 LEU A CA 1
ATOM 1925 C C . LEU A 1 243 ? -2.663 -8.996 2.835 1.00 91.06 243 LEU A C 1
ATOM 1927 O O . LEU A 1 243 ? -3.328 -9.200 3.848 1.00 91.06 243 LEU A O 1
ATOM 1931 N N . GLY A 1 244 ? -3.218 -8.573 1.700 1.00 88.56 244 GLY A N 1
ATOM 1932 C CA . GLY A 1 244 ? -4.658 -8.408 1.513 1.00 88.56 244 GLY A CA 1
ATOM 1933 C C . GLY A 1 244 ? -5.434 -9.728 1.499 1.00 88.56 244 GLY A C 1
ATOM 1934 O O . GLY A 1 244 ? -6.640 -9.714 1.733 1.00 88.56 244 GLY A O 1
ATOM 1935 N N . SER A 1 245 ? -4.767 -10.857 1.239 1.00 86.81 245 SER A N 1
ATOM 1936 C CA . SER A 1 245 ? -5.369 -12.198 1.280 1.00 86.81 245 SER A CA 1
ATOM 1937 C C . SER A 1 245 ? -5.343 -12.847 2.671 1.00 86.81 245 SER A C 1
ATOM 1939 O O . SER A 1 245 ? -6.042 -13.833 2.902 1.00 86.81 245 SER A O 1
ATOM 1941 N N . LEU A 1 246 ? -4.552 -12.309 3.608 1.00 87.06 246 LEU A N 1
ATOM 1942 C CA . LEU A 1 246 ? -4.336 -12.906 4.926 1.00 87.06 246 LEU A CA 1
ATOM 1943 C C . LEU A 1 246 ? -5.272 -12.297 5.977 1.00 87.06 246 LEU A C 1
ATOM 1945 O O . LEU A 1 246 ? -5.264 -11.093 6.229 1.00 87.06 246 LEU A O 1
ATOM 1949 N N . VAL A 1 247 ? -6.039 -13.154 6.655 1.00 87.50 247 VAL A N 1
ATOM 1950 C CA . VAL A 1 247 ? -6.892 -12.777 7.792 1.00 87.50 247 VAL A CA 1
ATOM 1951 C C . VAL A 1 247 ? -6.495 -13.619 8.997 1.00 87.50 247 VAL A C 1
ATOM 1953 O O . VAL A 1 247 ? -6.970 -14.736 9.182 1.00 87.50 247 VAL A O 1
ATOM 1956 N N . HIS A 1 248 ? -5.585 -13.095 9.816 1.00 87.50 248 HIS A N 1
ATOM 1957 C CA . HIS A 1 248 ? -5.112 -13.784 11.013 1.00 87.50 248 HIS A CA 1
ATOM 1958 C C . HIS A 1 248 ? -4.737 -12.772 12.108 1.00 87.50 248 HIS A C 1
ATOM 1960 O O . HIS A 1 248 ? -4.105 -11.766 11.789 1.00 87.50 248 HIS A O 1
ATOM 1966 N N . PRO A 1 249 ? -5.074 -13.013 13.391 1.00 88.69 249 PRO A N 1
ATOM 1967 C CA . PRO A 1 249 ? -4.823 -12.052 14.472 1.00 88.69 249 PRO A CA 1
ATOM 1968 C C . PRO A 1 249 ? -3.336 -11.751 14.694 1.00 88.69 249 PRO A C 1
ATOM 1970 O O . PRO A 1 249 ? -2.993 -10.637 15.050 1.00 88.69 249 PRO A O 1
ATOM 1973 N N . ASN A 1 250 ? -2.449 -12.718 14.441 1.00 92.44 250 ASN A N 1
ATOM 1974 C CA . ASN A 1 250 ? -1.000 -12.557 14.636 1.00 92.44 250 ASN A CA 1
ATOM 1975 C C . ASN A 1 250 ? -0.239 -12.202 13.347 1.00 92.44 250 ASN A C 1
ATOM 1977 O O . ASN A 1 250 ? 0.983 -12.319 13.312 1.00 92.44 250 ASN A O 1
ATOM 1981 N N . ILE A 1 251 ? -0.943 -11.847 12.268 1.00 90.69 251 ILE A N 1
ATOM 1982 C CA . ILE A 1 251 ? -0.326 -11.416 11.009 1.00 90.69 251 ILE A CA 1
ATOM 1983 C C . ILE A 1 251 ? -0.733 -9.968 10.754 1.00 90.69 251 ILE A C 1
ATOM 1985 O O . ILE A 1 251 ? -1.889 -9.585 10.930 1.00 90.69 251 ILE A O 1
ATOM 1989 N N . ILE A 1 252 ? 0.232 -9.156 10.331 1.00 92.62 252 ILE A N 1
ATOM 1990 C CA . ILE A 1 252 ? -0.007 -7.764 9.955 1.00 92.62 252 ILE A CA 1
ATOM 1991 C C . ILE A 1 252 ? -1.013 -7.723 8.798 1.00 92.62 252 ILE A C 1
ATOM 1993 O O . ILE A 1 252 ? -0.854 -8.404 7.790 1.00 92.62 252 ILE A O 1
ATOM 1997 N N . LYS A 1 253 ? -2.047 -6.894 8.940 1.00 91.69 253 LYS A N 1
ATOM 1998 C CA . LYS A 1 253 ? -3.154 -6.804 7.984 1.00 91.69 253 LYS A CA 1
ATOM 1999 C C . LYS A 1 253 ? -3.050 -5.567 7.104 1.00 91.69 253 LYS A C 1
ATOM 2001 O O . LYS A 1 253 ? -2.926 -4.467 7.627 1.00 91.69 253 LYS A O 1
ATOM 2006 N N . LEU A 1 254 ? -3.225 -5.699 5.794 1.00 94.44 254 LEU A N 1
ATOM 2007 C CA . LEU A 1 254 ? -3.342 -4.533 4.917 1.00 94.44 254 LEU A CA 1
ATOM 2008 C C . LEU A 1 254 ? -4.601 -3.715 5.261 1.00 94.44 254 LEU A C 1
ATOM 2010 O O . LEU A 1 254 ? -5.703 -4.259 5.330 1.00 94.44 254 LEU A O 1
ATOM 2014 N N . ARG A 1 255 ? -4.453 -2.405 5.495 1.00 95.06 255 ARG A N 1
ATOM 2015 C CA . ARG A 1 255 ? -5.582 -1.513 5.846 1.00 95.06 255 ARG A CA 1
ATOM 2016 C C . ARG A 1 255 ? -5.909 -0.490 4.773 1.00 95.06 255 ARG A C 1
ATOM 2018 O O . ARG A 1 255 ? -7.057 -0.060 4.687 1.00 95.06 255 ARG A O 1
ATOM 2025 N N . GLY A 1 256 ? -4.929 -0.137 3.954 1.00 94.25 256 GLY A N 1
ATOM 2026 C CA . GLY A 1 256 ? -5.096 0.825 2.880 1.00 94.25 256 GLY A CA 1
ATOM 2027 C C . GLY A 1 256 ? -4.040 0.681 1.791 1.00 94.25 256 GLY A C 1
ATOM 2028 O O . GLY A 1 256 ? -2.985 0.074 1.992 1.00 94.25 256 GLY A O 1
ATOM 2029 N N . THR A 1 257 ? -4.344 1.258 0.638 1.00 94.62 257 THR A N 1
ATOM 2030 C CA . THR A 1 257 ? -3.508 1.273 -0.568 1.00 94.62 257 THR A CA 1
ATOM 2031 C C . THR A 1 257 ? -3.523 2.662 -1.186 1.00 94.62 257 THR A C 1
ATOM 2033 O O . THR A 1 257 ? -4.377 3.485 -0.864 1.00 94.62 257 THR A O 1
ATOM 2036 N N . SER A 1 258 ? -2.608 2.924 -2.119 1.00 93.31 258 SER A N 1
ATOM 2037 C CA . SER A 1 258 ? -2.703 4.116 -2.969 1.00 93.31 258 SER A CA 1
ATOM 2038 C C . SER A 1 258 ? -4.050 4.176 -3.704 1.00 93.31 258 SER A C 1
ATOM 2040 O O . SER A 1 258 ? -4.511 3.168 -4.246 1.00 93.31 258 SER A O 1
ATOM 2042 N N . TYR A 1 259 ? -4.649 5.367 -3.743 1.00 91.94 259 TYR A N 1
ATOM 2043 C CA . TYR A 1 259 ? -5.909 5.649 -4.432 1.00 91.94 259 TYR A CA 1
ATOM 2044 C C . TYR A 1 259 ? -5.884 5.247 -5.910 1.00 91.94 259 TYR A C 1
ATOM 2046 O O . TYR A 1 259 ? -6.840 4.665 -6.407 1.00 91.94 259 TYR A O 1
ATOM 2054 N N . GLY A 1 260 ? -4.771 5.497 -6.604 1.00 88.19 260 GLY A N 1
ATOM 2055 C CA . GLY A 1 260 ? -4.642 5.204 -8.033 1.00 88.19 260 GLY A CA 1
ATOM 2056 C C . GLY A 1 260 ? -4.484 3.721 -8.366 1.00 88.19 260 GLY A C 1
ATOM 2057 O O . GLY A 1 260 ? -4.337 3.386 -9.540 1.00 88.19 260 GLY A O 1
ATOM 2058 N N . GLY A 1 261 ? -4.450 2.823 -7.370 1.00 88.56 261 GLY A N 1
ATOM 2059 C CA . GLY A 1 261 ? -4.112 1.426 -7.617 1.00 88.56 261 GLY A CA 1
ATOM 2060 C C . GLY A 1 261 ? -2.813 1.356 -8.413 1.00 88.56 261 GLY A C 1
ATOM 2061 O O . GLY A 1 261 ? -1.879 2.096 -8.084 1.00 88.56 261 GLY A O 1
ATOM 2062 N N . ALA A 1 262 ? -2.759 0.480 -9.430 1.00 87.06 262 ALA A N 1
ATOM 2063 C CA . ALA A 1 262 ? -1.608 0.257 -10.318 1.00 87.06 262 ALA A CA 1
ATOM 2064 C C . ALA A 1 262 ? -0.944 1.547 -10.809 1.00 87.06 262 ALA A C 1
ATOM 2066 O O . ALA A 1 262 ? 0.268 1.744 -10.676 1.00 87.06 262 ALA A O 1
ATOM 2067 N N . ASN A 1 263 ? -1.811 2.452 -11.249 1.00 86.75 263 ASN A N 1
ATOM 2068 C CA . ASN A 1 263 ? -1.488 3.743 -11.831 1.00 86.75 263 ASN A CA 1
ATOM 2069 C C . ASN A 1 263 ? -0.786 4.683 -10.853 1.00 86.75 263 ASN A C 1
ATOM 2071 O O . ASN A 1 263 ? -0.151 5.634 -11.276 1.00 86.75 263 ASN A O 1
ATOM 2075 N N . GLY A 1 264 ? -0.825 4.410 -9.547 1.00 83.50 264 GLY A N 1
ATOM 2076 C CA . GLY A 1 264 ? -0.074 5.193 -8.570 1.00 83.50 264 GLY A CA 1
ATOM 2077 C C . GLY A 1 264 ? 1.444 5.172 -8.789 1.00 83.50 264 GLY A C 1
ATOM 2078 O O . GLY A 1 264 ? 2.112 6.068 -8.292 1.00 83.50 264 GLY A O 1
ATOM 2079 N N . PHE A 1 265 ? 1.990 4.194 -9.529 1.00 84.00 265 PHE A N 1
ATOM 2080 C CA . PHE A 1 265 ? 3.426 4.158 -9.840 1.00 84.00 265 PHE A CA 1
ATOM 2081 C C . PHE A 1 265 ? 3.865 5.194 -10.883 1.00 84.00 265 PHE A C 1
ATOM 2083 O O . PHE A 1 265 ? 5.029 5.578 -10.861 1.00 84.00 265 PHE A O 1
ATOM 2090 N N . SER A 1 266 ? 2.969 5.685 -11.749 1.00 78.44 266 SER A N 1
ATOM 2091 C CA . SER A 1 266 ? 3.336 6.721 -12.731 1.00 78.44 266 SER A CA 1
ATOM 2092 C C . SER A 1 266 ? 3.572 8.090 -12.096 1.00 78.44 266 SER A C 1
ATOM 2094 O O . SER A 1 266 ? 4.264 8.951 -12.630 1.00 78.44 266 SER A O 1
ATOM 2096 N N . GLN A 1 267 ? 2.995 8.310 -10.915 1.00 68.25 267 GLN A N 1
ATOM 2097 C CA . GLN A 1 267 ? 3.085 9.581 -10.199 1.00 68.25 267 GLN A CA 1
ATOM 2098 C C . GLN A 1 267 ? 4.104 9.540 -9.052 1.00 68.25 267 GLN A C 1
ATOM 2100 O O . GLN A 1 267 ? 4.210 10.507 -8.299 1.00 68.25 267 GLN A O 1
ATOM 2105 N N . GLY A 1 268 ? 4.874 8.452 -8.928 1.00 61.84 268 GLY A N 1
ATOM 2106 C CA . GLY A 1 268 ? 5.928 8.298 -7.928 1.00 61.84 268 GLY A CA 1
ATOM 2107 C C . GLY A 1 268 ? 5.648 7.207 -6.881 1.00 61.84 268 GLY A C 1
ATOM 2108 O O . GLY A 1 268 ? 4.982 6.209 -7.164 1.00 61.84 268 GLY A O 1
ATOM 2109 N N . PRO A 1 269 ? 6.219 7.323 -5.666 1.00 56.56 269 PRO A N 1
ATOM 2110 C CA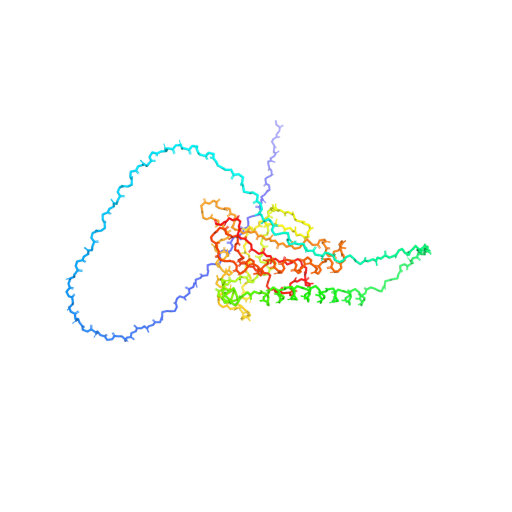 . PRO A 1 269 ? 6.173 6.274 -4.651 1.00 56.56 269 PRO A CA 1
ATOM 2111 C C . PRO A 1 269 ? 4.763 5.797 -4.289 1.00 56.56 269 PRO A C 1
ATOM 2113 O O . PRO A 1 269 ? 3.940 6.559 -3.780 1.00 56.56 269 PRO A O 1
ATOM 2116 N N . ARG A 1 270 ? 4.499 4.497 -4.453 1.00 67.69 270 ARG A N 1
ATOM 2117 C CA . ARG A 1 270 ? 3.250 3.892 -3.976 1.00 67.69 270 ARG A CA 1
ATOM 2118 C C . ARG A 1 270 ? 3.280 3.507 -2.519 1.00 67.69 270 ARG A C 1
ATOM 2120 O O . ARG A 1 270 ? 4.303 3.115 -1.991 1.00 67.69 270 ARG A O 1
ATOM 2127 N N . LEU A 1 271 ? 2.088 3.493 -1.946 1.00 69.88 271 LEU A N 1
ATOM 2128 C CA . LEU A 1 271 ? 1.826 3.379 -0.528 1.00 69.88 271 LEU A CA 1
ATOM 2129 C C . LEU A 1 271 ? 1.136 2.052 -0.191 1.00 69.88 271 LEU A C 1
ATOM 2131 O O . LEU A 1 271 ? 0.096 1.732 -0.773 1.00 69.88 271 LEU A O 1
ATOM 2135 N N . VAL A 1 272 ? 1.684 1.321 0.776 1.00 76.56 272 VAL A N 1
ATOM 2136 C CA . VAL A 1 272 ? 1.058 0.162 1.428 1.00 76.56 272 VAL A CA 1
ATOM 2137 C C . VAL A 1 272 ? 0.923 0.470 2.917 1.00 76.56 272 VAL A C 1
ATOM 2139 O O . VAL A 1 272 ? 1.908 0.822 3.569 1.00 76.56 272 VAL A O 1
ATOM 2142 N N . LEU A 1 273 ? -0.298 0.369 3.449 1.00 78.12 273 LEU A N 1
ATOM 2143 C CA . LEU A 1 273 ? -0.624 0.767 4.822 1.00 78.12 273 LEU A CA 1
ATOM 2144 C C . LEU A 1 273 ? -0.810 -0.447 5.730 1.00 78.12 273 LEU A C 1
ATOM 2146 O O . LEU A 1 273 ? -1.739 -1.239 5.542 1.00 78.12 273 LEU A O 1
ATOM 2150 N N . LEU A 1 274 ? 0.041 -0.554 6.747 1.00 80.94 274 LEU A N 1
ATOM 2151 C CA . LEU A 1 274 ? 0.139 -1.701 7.649 1.00 80.94 274 LEU A CA 1
ATOM 2152 C C . LEU A 1 274 ? -0.076 -1.267 9.105 1.00 80.94 274 LEU A C 1
ATOM 2154 O O . LEU A 1 274 ? 0.359 -0.184 9.470 1.00 80.94 274 LEU A O 1
ATOM 2158 N N . PRO A 1 275 ? -0.728 -2.050 9.976 1.00 72.00 275 PRO A N 1
ATOM 2159 C CA . PRO A 1 275 ? -0.763 -1.767 11.399 1.00 72.00 275 PRO A CA 1
ATOM 2160 C C . PRO A 1 275 ? 0.615 -2.002 12.030 1.00 72.00 275 PRO A C 1
ATOM 2162 O O . PRO A 1 275 ? 1.313 -2.943 11.661 1.00 72.00 275 PRO A O 1
ATOM 2165 N N . LEU A 1 276 ? 0.986 -1.175 13.010 1.00 74.06 276 LEU A N 1
ATOM 2166 C CA . LEU A 1 276 ? 2.262 -1.312 13.730 1.00 74.06 276 LEU A CA 1
ATOM 2167 C C . LEU A 1 276 ? 2.283 -2.478 14.717 1.00 74.06 276 LEU A C 1
ATOM 2169 O O . LEU A 1 276 ? 3.343 -3.031 14.995 1.00 74.06 276 LEU A O 1
ATOM 2173 N N . TYR A 1 277 ? 1.117 -2.843 15.244 1.00 61.81 277 TYR A N 1
ATOM 2174 C CA . TYR A 1 277 ? 0.972 -3.924 16.208 1.00 61.81 277 TYR A CA 1
ATOM 2175 C C . TYR A 1 277 ? -0.311 -4.710 15.897 1.00 61.81 277 TYR A C 1
ATOM 2177 O O . TYR A 1 277 ? -1.309 -4.076 15.529 1.00 61.81 277 TYR A O 1
ATOM 2185 N N . PRO A 1 278 ? -0.279 -6.052 15.978 1.00 52.66 278 PRO A N 1
ATOM 2186 C CA . PRO A 1 278 ? -1.479 -6.885 15.937 1.00 52.66 278 PRO A CA 1
ATOM 2187 C C . PRO A 1 278 ? -2.410 -6.622 17.130 1.00 52.66 278 PRO A C 1
ATOM 2189 O O . PRO A 1 278 ? -1.901 -6.304 18.231 1.00 52.66 278 PRO A O 1
#

InterPro domains:
  IPR000719 Protein kinase domain [PS50011] (154-278)
  IPR011009 Protein kinase-like domain superfamily [SSF56112] (144-259)